Protein AF-A0A369XNQ2-F1 (afdb_monomer)

Sequence (193 aa):
MIDVHHGQLLERVFEAYRSATSETGTNVWNTALLIGWDEPGGTYDHVPPGRVSPPDPAAPAGEFGFTFDRSGYRVPAIIVSPWVEPGSVFNEEYRHTSLIATLRKMWDLGEPLTGRDATARSFAGVFTRDEPRDPHTWPEFPAQPVPEWTVDPDVIGRCISSLGTGVIPGLVAHAREMGMQLPPEFDTPAQAR

Foldseek 3Di:
DDDQVVLVVVLVVLVCQLPADDPPDDHQAVDKDKDWDPDAVPDDDPDDWDFADAQAQPDAQDPPRNRNRTADDDTDMDMDGQQADPPDDDPDDAHPLLDVLQVCVVVVVDDDNGRHNNPGHHCPVRSHHPDGHNSVPDDRRPRDRDPDPPDPVVVVVVVDDPVRVVVVVVVVVVCVVVVHDDDPVVVDPDPDD

Mean predicted aligned error: 11.44 Å

Organism: NCBI:txid2211374

pLDDT: mean 85.18, std 15.44, range [34.41, 98.06]

Solvent-accessible surface area (backbone atoms only — not comparable to full-atom values): 12177 Å² total; per-residue (Å²): 127,89,57,70,67,52,44,52,48,49,31,54,52,50,52,55,43,57,67,28,73,47,91,90,60,80,18,33,87,84,43,72,50,75,50,74,49,99,64,60,76,88,62,93,69,92,65,77,56,48,79,44,60,20,55,54,86,83,58,74,60,44,77,96,65,45,58,58,43,54,51,66,74,74,51,69,70,48,79,49,42,36,32,36,64,85,94,68,82,83,85,70,81,72,55,81,36,11,54,56,30,29,52,30,65,75,67,67,67,64,77,65,92,32,42,41,30,61,71,33,45,49,59,70,80,57,55,71,44,96,64,68,51,66,58,87,75,54,84,84,62,79,52,68,79,63,75,72,90,76,74,53,68,74,57,49,71,73,68,50,51,77,64,51,65,55,47,53,59,51,53,53,53,50,39,52,75,70,68,52,88,72,67,75,83,74,75,57,77,81,76,88,125

Structure (mmCIF, N/CA/C/O backbone):
data_AF-A0A369XNQ2-F1
#
_entry.id   AF-A0A369XNQ2-F1
#
loop_
_atom_site.group_PDB
_atom_site.id
_atom_site.type_symbol
_atom_site.label_atom_id
_atom_site.label_alt_id
_atom_site.label_comp_id
_atom_site.label_asym_id
_atom_site.label_entity_id
_atom_site.label_seq_id
_atom_site.pdbx_PDB_ins_code
_atom_site.Cartn_x
_atom_site.Cartn_y
_atom_site.Cartn_z
_atom_site.occupancy
_atom_site.B_iso_or_equiv
_atom_site.auth_seq_id
_atom_site.auth_comp_id
_atom_site.auth_asym_id
_atom_site.auth_atom_id
_atom_site.pdbx_PDB_model_num
ATOM 1 N N . MET A 1 1 ? -17.152 4.325 10.007 1.00 36.50 1 MET A N 1
ATOM 2 C CA . MET A 1 1 ? -17.852 5.561 9.591 1.00 36.50 1 MET A CA 1
ATOM 3 C C . MET A 1 1 ? -17.216 6.000 8.283 1.00 36.50 1 MET A C 1
ATOM 5 O O . MET A 1 1 ? -16.107 6.506 8.310 1.00 36.50 1 MET A O 1
ATOM 9 N N . ILE A 1 2 ? -17.829 5.669 7.145 1.00 42.94 2 ILE A N 1
ATOM 10 C CA . ILE A 1 2 ? -17.342 6.095 5.826 1.00 42.94 2 I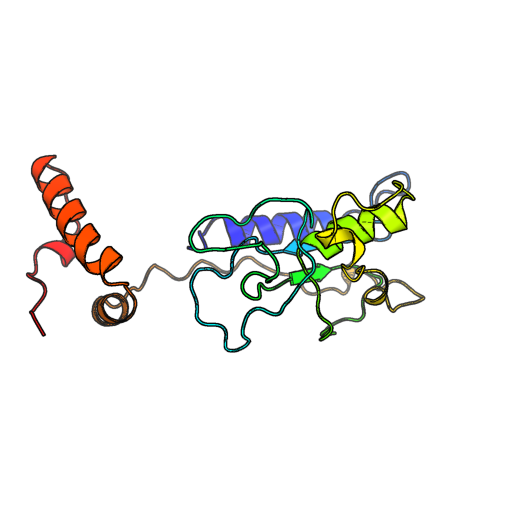LE A CA 1
ATOM 11 C C . ILE A 1 2 ? -18.114 7.372 5.502 1.00 42.94 2 ILE A C 1
ATOM 13 O O . ILE A 1 2 ? -19.297 7.316 5.186 1.00 42.94 2 ILE A O 1
ATOM 17 N N . ASP A 1 3 ? -17.467 8.512 5.714 1.00 47.34 3 ASP A N 1
ATOM 18 C CA . ASP A 1 3 ? -18.034 9.841 5.495 1.00 47.34 3 ASP A CA 1
ATOM 19 C C . ASP A 1 3 ? -18.125 10.187 3.991 1.00 47.34 3 ASP A C 1
ATOM 21 O O . ASP A 1 3 ? -17.315 9.739 3.173 1.00 47.34 3 ASP A O 1
ATOM 25 N N . VAL A 1 4 ? -19.103 11.027 3.642 1.00 43.78 4 VAL A N 1
ATOM 26 C CA . VAL A 1 4 ? -19.469 11.534 2.306 1.00 43.78 4 VAL A CA 1
ATOM 27 C C . VAL A 1 4 ? -18.307 12.177 1.562 1.00 43.78 4 VAL A C 1
ATOM 29 O O . VAL A 1 4 ? -18.241 12.144 0.333 1.00 43.78 4 VAL A O 1
ATOM 32 N N . HIS A 1 5 ? -17.334 12.691 2.303 1.00 54.50 5 HIS A N 1
ATOM 33 C CA . HIS A 1 5 ? -16.146 13.318 1.745 1.00 54.50 5 HIS A CA 1
ATOM 34 C C . HIS A 1 5 ? -15.125 12.323 1.162 1.00 54.50 5 HIS A C 1
ATOM 36 O O . HIS A 1 5 ? -14.315 12.714 0.319 1.00 54.50 5 HIS A O 1
ATOM 42 N N . HIS A 1 6 ? -15.163 11.038 1.536 1.00 63.22 6 HIS A N 1
ATOM 43 C CA . HIS A 1 6 ? -14.147 10.073 1.099 1.00 63.22 6 HIS A CA 1
ATOM 44 C C . HIS A 1 6 ? -14.339 9.563 -0.334 1.00 63.22 6 HIS A C 1
ATOM 46 O O . HIS A 1 6 ? -13.348 9.389 -1.042 1.00 63.22 6 HIS A O 1
ATOM 52 N N . GLY A 1 7 ? -15.580 9.366 -0.794 1.00 70.44 7 GLY A N 1
ATOM 53 C CA . GLY A 1 7 ? -15.847 8.896 -2.162 1.00 70.44 7 GLY A CA 1
ATOM 54 C C . GLY A 1 7 ? -15.392 9.903 -3.221 1.00 70.44 7 GLY A C 1
ATOM 55 O O . GLY A 1 7 ? -14.672 9.552 -4.152 1.00 70.44 7 GLY A O 1
ATOM 56 N N . GLN A 1 8 ? -15.731 11.179 -3.013 1.00 81.19 8 GLN A N 1
ATOM 57 C CA . GLN A 1 8 ? -15.312 12.284 -3.883 1.00 81.19 8 GLN A CA 1
ATOM 58 C C . GLN A 1 8 ? -13.796 12.499 -3.857 1.00 81.19 8 GLN A C 1
ATOM 60 O O . GLN A 1 8 ? -13.197 12.838 -4.876 1.00 81.19 8 GLN A O 1
ATOM 65 N N . LEU A 1 9 ? -13.151 12.310 -2.701 1.00 87.56 9 LEU A N 1
ATOM 66 C CA . LEU A 1 9 ? -11.695 12.379 -2.611 1.00 87.56 9 LEU A CA 1
ATOM 67 C C . LEU A 1 9 ? -11.038 11.264 -3.428 1.00 87.56 9 LEU A C 1
ATOM 69 O O . LEU A 1 9 ? -10.101 11.540 -4.175 1.00 87.56 9 LEU A O 1
ATOM 73 N N . LEU A 1 10 ? -11.524 10.028 -3.299 1.00 89.38 10 LEU A N 1
ATOM 74 C CA . LEU A 1 10 ? -10.948 8.889 -4.003 1.00 89.38 10 LEU A CA 1
ATOM 75 C C . LEU A 1 10 ? -11.108 9.020 -5.519 1.00 89.38 10 LEU A C 1
ATOM 77 O O . LEU A 1 10 ? -10.133 8.806 -6.234 1.00 89.38 10 LEU A O 1
ATOM 81 N N . GLU A 1 11 ? -12.288 9.434 -5.990 1.00 91.31 11 GLU A N 1
ATOM 82 C CA . GLU A 1 11 ? -12.514 9.776 -7.399 1.00 91.31 11 GLU A CA 1
ATOM 83 C C . GLU A 1 11 ? -11.491 10.816 -7.864 1.00 91.31 11 GLU A C 1
ATOM 85 O O . GLU A 1 11 ? -10.744 10.570 -8.804 1.00 91.31 11 GLU A O 1
ATOM 90 N N . ARG A 1 12 ? -11.370 11.949 -7.161 1.00 92.19 12 ARG A N 1
ATOM 91 C CA . ARG A 1 12 ? -10.437 13.021 -7.544 1.00 92.19 12 ARG A CA 1
ATOM 92 C C . ARG A 1 12 ? -8.979 12.564 -7.586 1.00 92.19 12 ARG A C 1
ATOM 94 O O . ARG A 1 12 ? -8.243 12.978 -8.478 1.00 92.19 12 ARG A O 1
ATOM 101 N N . VAL A 1 13 ? -8.548 11.747 -6.624 1.00 93.94 13 VAL A N 1
ATOM 102 C CA . VAL A 1 13 ? -7.182 11.202 -6.584 1.00 93.94 13 VAL A CA 1
ATOM 103 C C . VAL A 1 13 ? -6.962 10.213 -7.725 1.00 93.94 13 VAL A C 1
ATOM 105 O O . VAL A 1 13 ? -5.928 10.279 -8.386 1.00 93.94 13 VAL A O 1
ATOM 108 N N . PHE A 1 14 ? -7.925 9.326 -7.983 1.00 94.38 14 PHE A N 1
ATOM 109 C CA . PHE A 1 14 ? -7.861 8.371 -9.086 1.00 94.38 14 PHE A CA 1
ATOM 110 C C . PHE A 1 14 ? -7.824 9.078 -10.445 1.00 94.38 14 PHE A C 1
ATOM 112 O O . PHE A 1 14 ? -6.987 8.743 -11.280 1.00 94.38 14 PHE A O 1
ATOM 119 N N . GLU A 1 15 ? -8.665 10.094 -10.638 1.00 94.12 15 GLU A N 1
ATOM 120 C CA . GLU A 1 15 ? -8.701 10.931 -11.837 1.00 94.12 15 GLU A CA 1
ATOM 121 C C . GLU A 1 15 ? -7.365 11.650 -12.061 1.00 94.12 15 GLU A C 1
ATOM 123 O O . GLU A 1 15 ? -6.777 11.549 -13.136 1.00 94.12 15 GLU A O 1
ATOM 128 N N . ALA A 1 16 ? -6.824 12.296 -11.023 1.00 94.44 16 ALA A N 1
ATOM 129 C CA . ALA A 1 16 ? -5.521 12.953 -11.104 1.00 94.44 16 ALA A CA 1
ATOM 130 C C . ALA A 1 16 ? -4.383 11.964 -11.403 1.00 94.44 16 ALA A C 1
ATOM 132 O O . ALA A 1 16 ? -3.479 12.274 -12.179 1.00 94.44 16 ALA A O 1
ATOM 133 N N . TYR A 1 17 ? -4.427 10.772 -10.800 1.00 95.81 17 TYR A N 1
ATOM 134 C CA . TYR A 1 17 ? -3.459 9.708 -11.044 1.00 95.81 17 TYR A CA 1
ATOM 135 C C . TYR A 1 17 ? -3.533 9.195 -12.486 1.00 95.81 17 TYR A C 1
ATOM 137 O O . TYR A 1 17 ? -2.507 9.161 -13.166 1.00 95.81 17 TYR A O 1
ATOM 145 N N . ARG A 1 18 ? -4.726 8.828 -12.979 1.00 94.69 18 ARG A N 1
ATOM 146 C CA . ARG A 1 18 ? -4.889 8.247 -14.322 1.00 94.69 18 ARG A CA 1
ATOM 147 C C . ARG A 1 18 ? -4.535 9.237 -15.430 1.00 94.69 18 ARG A C 1
ATOM 149 O O . ARG A 1 18 ? -4.061 8.816 -16.480 1.00 94.69 18 ARG A O 1
ATOM 156 N N . SER A 1 19 ? -4.757 10.536 -15.206 1.00 94.69 19 SER A N 1
ATOM 157 C CA . SER A 1 19 ? -4.478 11.589 -16.187 1.00 94.69 19 SER A CA 1
ATOM 158 C C . SER A 1 19 ? -3.049 12.133 -16.114 1.00 94.69 19 SER A C 1
ATOM 160 O O . SER A 1 19 ? -2.706 13.042 -16.868 1.00 94.69 19 SER A O 1
ATOM 162 N N . ALA A 1 20 ? -2.213 11.652 -15.189 1.00 96.00 20 ALA A N 1
ATOM 163 C CA . ALA A 1 20 ? -0.844 12.131 -15.051 1.00 96.00 20 ALA A CA 1
ATOM 164 C C . ALA A 1 20 ? 0.032 11.585 -16.192 1.00 96.00 20 ALA A C 1
ATOM 166 O O . ALA A 1 20 ? 0.456 10.433 -16.157 1.00 96.00 20 ALA A O 1
ATOM 167 N N . THR A 1 21 ? 0.341 12.420 -17.187 1.00 95.81 21 THR A N 1
ATOM 168 C CA . THR A 1 21 ? 1.095 12.029 -18.397 1.00 95.81 21 THR A CA 1
ATOM 169 C C . THR A 1 21 ? 2.384 12.833 -18.603 1.00 95.81 21 THR A C 1
ATOM 171 O O . THR A 1 21 ? 2.826 13.018 -19.733 1.00 95.81 21 THR A O 1
ATOM 174 N N . SER A 1 22 ? 2.986 13.355 -17.529 1.00 95.69 22 SER A N 1
ATOM 175 C CA . SER A 1 22 ? 4.229 14.136 -17.623 1.00 95.69 22 SER A CA 1
ATOM 176 C C . SER A 1 22 ? 5.366 13.328 -18.263 1.00 95.69 22 SER A C 1
ATOM 178 O O . SER A 1 22 ? 5.649 12.212 -17.828 1.00 95.69 22 SER A O 1
ATOM 180 N N . GLU A 1 23 ? 6.052 13.902 -19.256 1.00 93.50 23 GLU A N 1
ATOM 181 C CA . GLU A 1 23 ? 7.194 13.261 -19.931 1.00 93.50 23 GLU A CA 1
ATOM 182 C C . GLU A 1 23 ? 8.457 13.227 -19.059 1.00 93.50 23 GLU A C 1
ATOM 184 O O . GLU A 1 23 ? 9.254 12.297 -19.145 1.00 93.50 23 GLU A O 1
ATOM 189 N N . THR A 1 24 ? 8.653 14.243 -18.215 1.00 93.44 24 THR A N 1
ATOM 190 C CA . THR A 1 24 ? 9.907 14.464 -17.472 1.00 93.44 24 THR A CA 1
ATOM 191 C C . THR A 1 24 ? 9.780 14.235 -15.967 1.00 93.44 24 THR A C 1
ATOM 193 O O . THR A 1 24 ? 10.767 14.364 -15.244 1.00 93.44 24 THR A O 1
ATOM 196 N N . GLY A 1 25 ? 8.585 13.898 -15.477 1.00 93.69 25 GLY A N 1
ATOM 197 C CA . GLY A 1 25 ? 8.311 13.727 -14.052 1.00 93.69 25 GLY A CA 1
ATOM 198 C C . GLY A 1 25 ? 7.416 1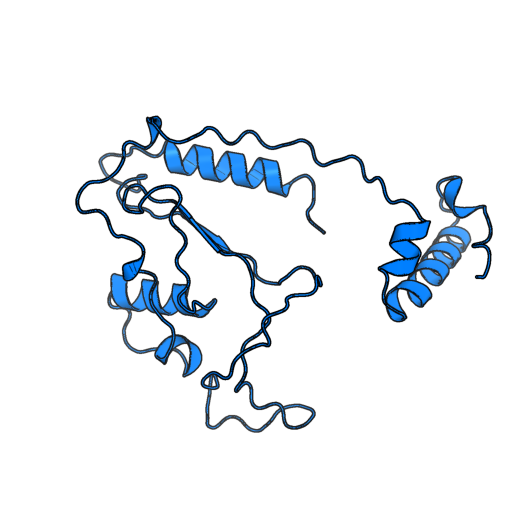2.532 -13.740 1.00 93.69 25 GLY A C 1
ATOM 199 O O . GLY A 1 25 ? 7.372 11.540 -14.466 1.00 93.69 25 GLY A O 1
ATOM 200 N N . THR A 1 26 ? 6.701 12.631 -12.622 1.00 94.00 26 THR A N 1
ATOM 201 C CA . THR A 1 26 ? 5.720 11.632 -12.189 1.00 94.00 26 THR A CA 1
ATOM 202 C C . THR A 1 26 ? 4.585 11.522 -13.203 1.00 94.00 26 THR A C 1
ATOM 204 O O . THR A 1 26 ? 3.969 12.519 -13.583 1.00 94.00 26 THR A O 1
ATOM 207 N N . ASN A 1 27 ? 4.300 10.296 -13.621 1.00 97.25 27 ASN A N 1
ATOM 208 C CA . ASN A 1 27 ? 3.199 9.950 -14.502 1.00 97.25 27 ASN A CA 1
ATOM 209 C C . ASN A 1 27 ? 2.620 8.582 -14.114 1.00 97.25 27 ASN A C 1
ATOM 211 O O . ASN A 1 27 ? 3.169 7.848 -13.292 1.00 97.25 27 ASN A O 1
ATOM 215 N N . VAL A 1 28 ? 1.491 8.231 -14.711 1.00 97.38 28 VAL A N 1
ATOM 216 C CA . VAL A 1 28 ? 0.759 6.991 -14.437 1.00 97.38 28 VAL A CA 1
ATOM 217 C C . VAL A 1 28 ? 1.572 5.722 -14.736 1.00 97.38 28 VAL A C 1
ATOM 219 O O . VAL A 1 28 ? 1.368 4.697 -14.089 1.00 97.38 28 VAL A O 1
ATOM 222 N N . TRP A 1 29 ? 2.539 5.776 -15.659 1.00 96.75 29 TRP A N 1
ATOM 223 C CA . TRP A 1 29 ? 3.388 4.634 -16.018 1.00 96.75 29 TRP A CA 1
ATOM 224 C C . TRP A 1 29 ? 4.565 4.418 -15.066 1.00 96.75 29 TRP A C 1
ATOM 226 O O . TRP A 1 29 ? 5.025 3.290 -14.938 1.00 96.75 29 TRP A O 1
ATOM 236 N N . ASN A 1 30 ? 5.049 5.446 -14.371 1.00 95.75 30 ASN A N 1
ATOM 237 C CA . ASN A 1 30 ? 6.130 5.307 -13.384 1.00 95.75 30 ASN A CA 1
ATOM 238 C C . ASN A 1 30 ? 5.643 5.351 -11.927 1.00 95.75 30 ASN A C 1
ATOM 240 O O . ASN A 1 30 ? 6.454 5.334 -11.003 1.00 95.75 30 ASN A O 1
ATOM 244 N N . THR A 1 31 ? 4.326 5.387 -11.720 1.00 96.25 31 THR A N 1
ATOM 245 C CA . THR A 1 31 ? 3.697 5.513 -10.403 1.00 96.25 31 THR A CA 1
ATOM 246 C C . THR A 1 31 ? 2.625 4.447 -10.223 1.00 96.25 31 THR A C 1
ATOM 2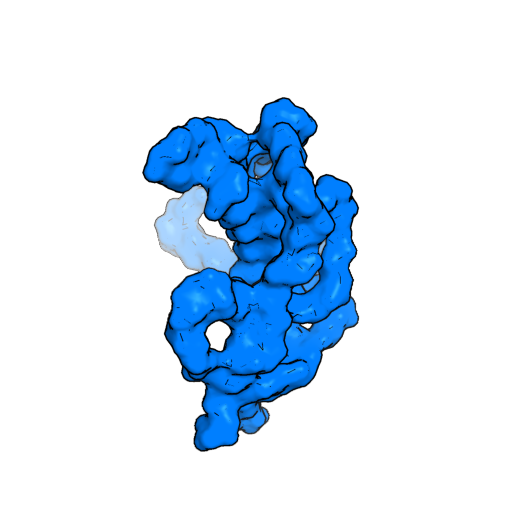48 O O . THR A 1 31 ? 1.844 4.175 -11.133 1.00 96.25 31 THR A O 1
ATOM 251 N N . ALA A 1 32 ? 2.549 3.859 -9.032 1.00 96.75 32 ALA A N 1
ATOM 252 C CA . ALA A 1 32 ? 1.447 2.993 -8.627 1.00 96.75 32 ALA A CA 1
ATOM 253 C C . ALA A 1 32 ? 0.629 3.681 -7.531 1.00 96.75 32 ALA A C 1
ATOM 255 O O . ALA A 1 32 ? 1.195 4.289 -6.621 1.00 96.75 32 ALA A O 1
ATOM 256 N N . LEU A 1 33 ? -0.694 3.555 -7.601 1.00 96.94 33 LEU A N 1
ATOM 257 C CA . LEU A 1 33 ? -1.599 4.023 -6.558 1.00 96.94 33 LEU A CA 1
ATOM 258 C C . LEU A 1 33 ? -1.972 2.842 -5.655 1.00 96.94 33 LEU A C 1
ATOM 260 O O . LEU A 1 33 ? -2.603 1.887 -6.105 1.00 96.94 33 LEU A O 1
ATOM 264 N N . LEU A 1 34 ? -1.586 2.914 -4.381 1.00 97.00 34 LEU A N 1
ATOM 265 C CA . LEU A 1 34 ? -2.024 1.988 -3.337 1.00 97.00 34 LEU A CA 1
ATOM 266 C C . LEU A 1 34 ? -3.117 2.658 -2.502 1.00 97.00 34 LEU A C 1
ATOM 268 O O . LEU A 1 34 ? -2.891 3.709 -1.907 1.00 97.00 34 LEU A O 1
ATOM 272 N N . ILE A 1 35 ? -4.274 2.014 -2.420 1.00 95.75 35 ILE A N 1
ATOM 273 C CA . ILE A 1 35 ? -5.386 2.404 -1.555 1.00 95.75 35 ILE A CA 1
ATOM 274 C C . ILE A 1 35 ? -5.459 1.358 -0.444 1.00 95.75 35 ILE A C 1
ATOM 276 O O . ILE A 1 35 ? -5.703 0.181 -0.710 1.00 95.75 35 ILE A O 1
ATOM 280 N N . GLY A 1 36 ? -5.203 1.776 0.791 1.00 94.19 36 GLY A N 1
ATOM 281 C CA . GLY A 1 36 ? -5.212 0.910 1.968 1.00 94.19 36 GLY A CA 1
ATOM 282 C C . GLY A 1 36 ? -6.090 1.481 3.074 1.00 94.19 36 GLY A C 1
ATOM 283 O O . GLY A 1 36 ? -6.316 2.688 3.130 1.00 94.19 36 GLY A O 1
ATOM 284 N N . TRP A 1 37 ? -6.554 0.602 3.956 1.00 92.69 37 TRP A N 1
ATOM 285 C CA . TRP A 1 37 ? -7.352 0.938 5.134 1.00 92.69 37 TRP A CA 1
ATOM 286 C C . TRP A 1 37 ? -6.536 0.652 6.377 1.00 92.69 37 TRP A C 1
ATOM 288 O O . TRP A 1 37 ? -6.000 -0.441 6.481 1.00 92.69 37 TRP A O 1
ATOM 298 N N . ASP A 1 38 ? -6.438 1.597 7.302 1.00 91.06 38 ASP A N 1
ATOM 299 C CA . ASP A 1 38 ? -5.698 1.430 8.555 1.00 91.06 38 ASP A CA 1
ATOM 300 C C . ASP A 1 38 ? -6.388 0.468 9.539 1.00 91.06 38 ASP A C 1
ATOM 302 O O . ASP A 1 38 ? -5.707 -0.194 10.324 1.00 91.06 38 ASP A O 1
ATOM 306 N N . GLU A 1 39 ? -7.719 0.354 9.474 1.00 86.19 39 GLU A N 1
ATOM 307 C CA . GLU A 1 39 ? -8.531 -0.498 10.349 1.00 86.19 39 GLU A CA 1
ATOM 308 C C . GLU A 1 39 ? -9.772 -1.099 9.633 1.00 86.19 39 GLU A C 1
ATOM 310 O O . GLU A 1 39 ? -10.217 -0.573 8.609 1.00 86.19 39 GLU A O 1
ATOM 315 N N . PRO A 1 40 ? -10.332 -2.235 10.109 1.00 82.81 40 PRO A N 1
ATOM 316 C CA . PRO A 1 40 ? -11.419 -2.966 9.431 1.00 82.81 40 PRO A CA 1
ATOM 317 C C . PRO A 1 40 ? -12.826 -2.350 9.602 1.00 82.81 40 PRO A C 1
ATOM 319 O O . PRO A 1 40 ? -13.816 -2.906 9.118 1.00 82.81 40 PRO A O 1
ATOM 322 N N . GLY A 1 41 ? -12.964 -1.247 10.336 1.00 81.56 41 GLY A N 1
ATOM 323 C CA . GLY A 1 41 ? -14.233 -0.563 10.590 1.00 81.56 41 GLY A CA 1
ATOM 324 C C . GLY A 1 41 ? -15.115 -1.237 11.643 1.00 81.56 41 GLY A C 1
ATOM 325 O O . GLY A 1 41 ? -16.310 -0.949 11.703 1.00 81.56 41 GLY A O 1
ATOM 326 N N . GLY A 1 42 ? -14.569 -2.170 12.434 1.00 77.75 42 GLY A N 1
ATOM 327 C CA . GLY A 1 42 ? -15.299 -2.917 13.470 1.00 77.75 42 GLY A CA 1
ATOM 328 C C . GLY A 1 42 ? -16.261 -3.999 12.957 1.00 77.75 42 GLY A C 1
ATOM 329 O O . GLY A 1 42 ? -17.027 -4.558 13.742 1.00 77.75 42 GLY A O 1
ATOM 330 N N . THR A 1 43 ? -16.237 -4.309 11.660 1.00 78.81 43 THR A N 1
ATOM 331 C CA . THR A 1 43 ? -17.043 -5.392 11.078 1.00 78.81 43 THR A CA 1
ATOM 332 C C . THR A 1 43 ? -16.394 -6.761 11.305 1.00 78.81 43 THR A C 1
ATOM 334 O O . THR A 1 43 ? -15.177 -6.873 11.449 1.00 78.81 43 THR A O 1
ATOM 337 N N . TYR A 1 44 ? -17.210 -7.817 11.385 1.00 85.81 44 TYR A N 1
ATOM 338 C CA . TYR A 1 44 ? -16.704 -9.177 11.574 1.00 85.81 44 TYR A CA 1
ATOM 339 C C . TYR A 1 44 ? -15.968 -9.672 10.323 1.00 85.81 44 TYR A C 1
ATOM 341 O O . TYR A 1 44 ? -16.529 -9.672 9.228 1.00 85.81 44 TYR A O 1
ATOM 349 N N . ASP A 1 45 ? -14.751 -10.180 10.518 1.00 88.88 45 ASP A N 1
ATOM 350 C CA . ASP A 1 45 ? -14.006 -10.941 9.519 1.00 88.88 45 ASP A CA 1
ATOM 351 C C . ASP A 1 45 ? -13.849 -12.393 9.991 1.00 88.88 45 ASP A C 1
ATOM 353 O O . ASP A 1 45 ? -13.532 -12.659 11.152 1.00 88.88 45 ASP A O 1
ATOM 357 N N . HIS A 1 46 ? -14.085 -13.346 9.088 1.00 93.50 46 HIS A N 1
ATOM 358 C CA . HIS A 1 46 ? -14.049 -14.772 9.420 1.00 93.50 46 HIS A CA 1
ATOM 359 C C . HIS A 1 46 ? -12.630 -15.344 9.533 1.00 93.50 46 HIS A C 1
ATOM 361 O O . HIS A 1 46 ? -12.469 -16.458 10.035 1.00 93.50 46 HIS A O 1
ATOM 367 N N . VAL A 1 47 ? -11.604 -14.635 9.051 1.00 92.69 47 VAL A N 1
ATOM 368 C CA . VAL A 1 47 ? -10.222 -15.110 9.112 1.00 92.69 47 VAL A CA 1
ATOM 369 C C . VAL A 1 47 ? -9.581 -14.609 10.404 1.00 92.69 47 VAL A C 1
ATOM 371 O O . VAL A 1 47 ? -9.432 -13.401 10.603 1.00 92.69 47 VAL A O 1
ATOM 374 N N . PRO A 1 48 ? -9.160 -15.518 11.298 1.00 92.12 48 PRO A N 1
ATOM 375 C CA . PRO A 1 48 ? -8.512 -15.118 12.535 1.00 92.12 48 PRO A CA 1
ATOM 376 C C . PRO A 1 48 ? -7.152 -14.454 12.249 1.00 92.12 48 PRO A C 1
ATOM 378 O O . PRO A 1 48 ? -6.415 -14.926 11.378 1.00 92.12 48 PRO A O 1
ATOM 381 N N . PRO A 1 49 ? -6.761 -13.408 13.004 1.00 91.44 49 PRO A N 1
ATOM 382 C CA . PRO A 1 49 ? -5.451 -12.785 12.850 1.00 91.44 49 PRO A CA 1
ATOM 383 C C . PRO A 1 49 ? -4.296 -13.776 13.060 1.00 91.44 49 PRO A C 1
ATOM 385 O O . PRO A 1 49 ? -4.160 -14.385 14.125 1.00 91.44 49 PRO A O 1
ATOM 388 N N . GLY A 1 50 ? -3.451 -13.923 12.037 1.00 91.19 50 GLY A N 1
ATOM 389 C CA . GLY A 1 50 ? -2.334 -14.869 12.023 1.00 91.19 50 GLY A CA 1
ATOM 390 C C . GLY A 1 50 ? -1.149 -14.465 12.907 1.00 91.19 50 GLY A C 1
ATOM 391 O O . GLY A 1 50 ? -1.005 -13.306 13.307 1.00 91.19 50 GLY A O 1
ATOM 392 N N . ARG A 1 51 ? -0.270 -15.432 13.198 1.00 93.94 51 ARG A N 1
ATOM 393 C CA . ARG A 1 51 ? 1.013 -15.197 13.883 1.00 93.94 51 ARG A CA 1
ATOM 394 C C . ARG A 1 51 ? 2.013 -14.512 12.960 1.00 93.94 51 ARG A C 1
ATOM 396 O O . ARG A 1 51 ? 2.059 -14.802 11.769 1.00 93.94 51 ARG A O 1
ATOM 403 N N . VAL A 1 52 ? 2.841 -13.647 13.527 1.00 94.38 52 VAL A N 1
ATOM 404 C CA . VAL A 1 52 ? 3.823 -12.821 12.814 1.00 94.38 52 VAL A CA 1
ATOM 405 C C . VAL A 1 52 ? 4.992 -12.496 13.731 1.00 94.38 52 VAL A C 1
ATOM 407 O O . VAL A 1 52 ? 4.841 -12.484 14.949 1.00 94.38 52 VAL A O 1
ATOM 410 N N . SER A 1 53 ? 6.155 -12.188 13.161 1.00 94.19 53 SER A N 1
ATOM 411 C CA . SER A 1 53 ? 7.301 -11.757 13.962 1.00 94.19 53 SER A CA 1
ATOM 412 C C . SER A 1 53 ? 6.984 -10.472 14.734 1.00 94.19 53 SER A C 1
ATOM 414 O O . SER A 1 53 ? 6.408 -9.549 14.149 1.00 94.19 53 SER A O 1
ATOM 416 N N . PRO A 1 54 ? 7.364 -10.361 16.016 1.00 94.69 54 PRO A N 1
ATOM 417 C CA . PRO A 1 54 ? 7.254 -9.100 16.734 1.00 94.69 54 PRO A CA 1
ATOM 418 C C . PRO A 1 54 ? 8.149 -8.017 16.109 1.00 94.69 54 PRO A C 1
ATOM 420 O O . PRO A 1 54 ? 9.149 -8.351 15.465 1.00 94.69 54 PRO A O 1
ATOM 423 N N . PRO A 1 55 ? 7.801 -6.722 16.257 1.00 94.25 55 PRO A N 1
ATOM 424 C CA . PRO A 1 55 ? 8.641 -5.628 15.767 1.00 94.25 55 PRO A CA 1
ATOM 425 C C . PRO A 1 55 ? 10.046 -5.672 16.378 1.00 94.25 55 PRO A C 1
ATOM 427 O O . PRO A 1 55 ? 11.034 -5.580 15.654 1.00 94.25 55 PRO A O 1
ATOM 430 N N . ASP A 1 56 ? 10.111 -5.886 17.691 1.00 94.62 56 ASP A N 1
ATOM 431 C CA . ASP A 1 56 ? 11.334 -6.093 18.456 1.00 94.62 56 ASP A CA 1
ATOM 432 C C . ASP A 1 56 ? 11.179 -7.374 19.298 1.00 94.62 56 ASP A C 1
ATOM 434 O O . ASP A 1 56 ? 10.393 -7.388 20.247 1.00 94.62 56 ASP A O 1
ATOM 438 N N . PRO A 1 57 ? 11.886 -8.469 18.959 1.00 88.75 57 PRO A N 1
ATOM 439 C CA . PRO A 1 57 ? 11.851 -9.712 19.729 1.00 88.75 57 PRO A CA 1
ATOM 440 C C . PRO A 1 57 ? 12.399 -9.593 21.156 1.00 88.75 57 PRO A C 1
ATOM 442 O O . PRO A 1 57 ? 12.123 -10.467 21.975 1.00 88.75 57 PRO A O 1
ATOM 445 N N . ALA A 1 58 ? 13.197 -8.561 21.447 1.00 93.94 58 ALA A N 1
ATOM 446 C CA . ALA A 1 58 ? 13.754 -8.316 22.773 1.00 93.94 58 ALA A CA 1
ATOM 447 C C . ALA A 1 58 ? 12.831 -7.462 23.658 1.00 93.94 58 ALA A C 1
ATOM 449 O O . ALA A 1 58 ? 13.101 -7.316 24.853 1.00 93.94 58 ALA A O 1
ATOM 450 N N . ALA A 1 59 ? 11.746 -6.910 23.102 1.00 94.00 59 ALA A N 1
ATOM 451 C CA . ALA A 1 59 ? 10.799 -6.114 23.867 1.00 94.00 59 ALA A CA 1
ATOM 452 C C . ALA A 1 59 ? 10.109 -6.968 24.951 1.00 94.00 59 ALA A C 1
ATOM 454 O O . ALA A 1 59 ? 9.711 -8.109 24.689 1.00 94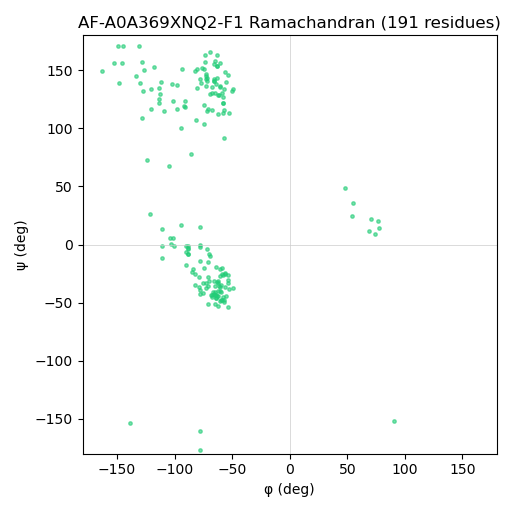.00 59 ALA A O 1
ATOM 455 N N . PRO A 1 60 ? 9.933 -6.435 26.175 1.00 94.31 60 PRO A N 1
ATOM 456 C CA . PRO A 1 60 ? 9.181 -7.127 27.211 1.00 94.31 60 PRO A CA 1
ATOM 457 C C . PRO A 1 60 ? 7.718 -7.299 26.788 1.00 94.31 60 PRO A C 1
ATOM 459 O O . PRO A 1 60 ? 7.174 -6.500 26.023 1.00 94.31 60 PRO A O 1
ATOM 462 N N . ALA A 1 61 ? 7.061 -8.330 27.321 1.00 94.69 61 ALA A N 1
ATOM 463 C CA . ALA A 1 61 ? 5.634 -8.517 27.100 1.00 94.69 61 ALA A CA 1
ATOM 464 C C . ALA A 1 61 ? 4.843 -7.312 27.640 1.00 94.69 61 ALA A C 1
ATOM 466 O O . ALA A 1 61 ? 5.103 -6.828 28.744 1.00 94.69 61 ALA A O 1
ATOM 467 N N . GLY A 1 62 ? 3.881 -6.842 26.850 1.00 91.31 62 GLY A N 1
ATOM 468 C CA . GLY A 1 62 ? 2.953 -5.787 27.228 1.00 91.31 62 GLY A CA 1
ATOM 469 C C . GLY A 1 62 ? 1.841 -6.284 28.150 1.00 91.31 62 GLY A C 1
ATOM 470 O O . GLY A 1 62 ? 1.924 -7.344 28.779 1.00 91.31 62 GLY A O 1
ATOM 471 N N . GLU A 1 63 ? 0.762 -5.508 28.214 1.00 92.75 63 GLU A N 1
ATOM 472 C CA . GLU A 1 63 ? -0.403 -5.825 29.038 1.00 92.75 63 GLU A CA 1
ATOM 473 C C . GLU A 1 63 ? -0.970 -7.215 28.705 1.00 92.75 63 GLU A C 1
ATOM 475 O O . GLU A 1 63 ? -0.990 -7.637 27.547 1.00 92.75 63 GLU A O 1
ATOM 480 N N . PHE A 1 64 ? -1.385 -7.955 29.736 1.00 92.50 64 PHE A N 1
ATOM 481 C CA . PHE A 1 64 ? -1.877 -9.335 29.617 1.00 92.50 64 PHE A CA 1
ATOM 482 C C . PHE A 1 64 ? -0.922 -10.303 28.893 1.00 92.50 64 PHE A C 1
ATOM 484 O O . PHE A 1 64 ? -1.356 -11.313 28.341 1.00 92.50 64 PHE A O 1
ATOM 491 N N . GLY A 1 65 ? 0.383 -10.016 28.895 1.00 93.44 65 GLY A N 1
ATOM 492 C CA . GLY A 1 65 ? 1.378 -10.846 28.221 1.00 93.44 65 GLY A CA 1
ATOM 493 C C . GLY A 1 65 ? 1.399 -10.668 26.700 1.00 93.44 65 GLY A C 1
ATOM 494 O O . GLY A 1 65 ? 1.878 -11.554 25.997 1.00 93.44 65 GLY A O 1
ATOM 495 N N . PHE A 1 66 ? 0.872 -9.559 26.169 1.00 92.25 66 PHE A N 1
ATOM 496 C CA . PHE A 1 66 ? 0.848 -9.307 24.730 1.00 92.25 66 PHE A CA 1
ATOM 497 C C . PHE A 1 66 ? 2.248 -8.988 24.183 1.00 92.25 66 PHE A C 1
ATOM 499 O O . PHE A 1 66 ? 2.839 -7.962 24.507 1.00 92.25 66 PHE A O 1
ATOM 506 N N . THR A 1 67 ? 2.779 -9.852 23.321 1.00 93.88 67 THR A N 1
ATOM 507 C CA . THR A 1 67 ? 4.157 -9.773 22.796 1.00 93.88 67 THR A CA 1
ATOM 508 C C . THR A 1 67 ? 4.248 -9.195 21.385 1.00 93.88 67 THR A C 1
ATOM 510 O O . THR A 1 67 ? 5.322 -9.187 20.793 1.00 93.88 67 THR A O 1
ATOM 513 N N . PHE A 1 68 ? 3.132 -8.725 20.815 1.00 93.31 68 PHE A N 1
ATOM 514 C CA . PHE A 1 68 ? 3.055 -8.303 19.414 1.00 93.31 68 PHE A CA 1
ATOM 515 C C . PHE A 1 68 ? 3.520 -9.395 18.434 1.00 93.31 68 PHE A C 1
ATOM 517 O O . PHE A 1 68 ? 4.069 -9.083 17.383 1.00 93.31 68 PHE A O 1
ATOM 524 N N . ASP A 1 69 ? 3.261 -10.670 18.709 1.00 94.06 69 ASP A N 1
ATOM 525 C CA . ASP A 1 69 ? 3.561 -11.796 17.809 1.00 94.06 69 ASP A CA 1
ATOM 526 C C . ASP A 1 69 ? 2.361 -12.208 16.924 1.00 94.06 69 ASP A C 1
ATOM 528 O O . ASP A 1 69 ? 2.316 -13.293 16.334 1.00 94.06 69 ASP A O 1
ATOM 532 N N . ARG A 1 70 ? 1.361 -11.325 16.818 1.00 92.94 70 ARG A N 1
ATOM 533 C CA . ARG A 1 70 ? 0.120 -11.531 16.059 1.00 92.94 70 ARG A CA 1
ATOM 534 C C . ARG A 1 70 ? -0.225 -10.322 15.187 1.00 92.94 70 ARG A C 1
ATOM 536 O O . ARG A 1 70 ? 0.067 -9.176 15.538 1.00 92.94 70 ARG A O 1
ATOM 543 N N . SER A 1 71 ? -0.802 -10.576 14.018 1.00 92.00 71 SER A N 1
ATOM 544 C CA . SER A 1 71 ? -1.337 -9.547 13.123 1.00 92.00 71 SER A CA 1
ATOM 545 C C . SER A 1 71 ? -2.594 -8.893 13.711 1.00 92.00 71 SER A C 1
ATOM 547 O O . SER A 1 71 ? -3.189 -9.409 14.657 1.00 92.00 71 SER A O 1
ATOM 549 N N . GLY A 1 72 ? -3.000 -7.761 13.137 1.00 90.00 72 GLY A N 1
ATOM 550 C CA . GLY A 1 72 ? -4.364 -7.249 13.272 1.00 90.00 72 GLY A CA 1
ATOM 551 C C . GLY A 1 72 ? -5.350 -7.993 12.362 1.00 90.00 72 GLY A C 1
ATOM 552 O O . GLY A 1 72 ? -4.973 -8.941 11.664 1.00 90.00 72 GLY A O 1
ATOM 553 N N . TYR A 1 73 ? -6.605 -7.543 12.375 1.00 91.50 73 TYR A N 1
ATOM 554 C CA . TYR A 1 73 ? -7.652 -7.997 11.455 1.00 91.50 73 TYR A CA 1
ATOM 555 C C . TYR A 1 73 ? -7.284 -7.717 9.996 1.00 91.50 73 TYR A C 1
ATOM 557 O O . TYR A 1 73 ? -6.485 -6.823 9.706 1.00 91.50 73 TYR A O 1
ATOM 565 N N . ARG A 1 74 ? -7.880 -8.480 9.074 1.00 93.69 74 ARG A N 1
ATOM 566 C CA . ARG A 1 74 ? -7.741 -8.195 7.647 1.00 93.69 74 ARG A CA 1
ATOM 567 C C . ARG A 1 74 ? -8.411 -6.869 7.318 1.00 93.69 74 ARG A C 1
ATOM 569 O O . ARG A 1 74 ? -9.490 -6.564 7.814 1.00 93.69 74 ARG A O 1
ATOM 576 N N . VAL A 1 75 ? -7.760 -6.128 6.438 1.00 93.88 75 VAL A N 1
ATOM 577 C CA . VAL A 1 75 ? -8.256 -4.890 5.850 1.00 93.88 75 VAL A CA 1
ATOM 578 C C . VAL A 1 75 ? -8.176 -5.025 4.331 1.00 93.88 75 VAL A C 1
ATOM 580 O O . VAL A 1 75 ? -7.308 -5.754 3.834 1.00 93.88 75 VAL A O 1
ATOM 583 N N . PRO A 1 76 ? -9.066 -4.371 3.573 1.00 93.31 76 PRO A N 1
ATOM 584 C CA . PRO A 1 76 ? -8.932 -4.337 2.128 1.00 93.31 76 PRO A CA 1
ATOM 585 C C . PRO A 1 76 ? -7.674 -3.560 1.714 1.00 93.31 76 PRO A C 1
ATOM 587 O O . PRO A 1 76 ? -7.165 -2.704 2.438 1.00 93.31 76 PRO A O 1
ATOM 590 N N . ALA A 1 77 ? -7.170 -3.872 0.526 1.00 95.19 77 ALA A N 1
ATOM 591 C CA . ALA A 1 77 ? -6.121 -3.116 -0.140 1.00 95.19 77 ALA A CA 1
ATOM 592 C C . ALA A 1 77 ? -6.332 -3.217 -1.651 1.00 95.19 77 ALA A C 1
ATOM 594 O O . ALA A 1 77 ? -6.667 -4.285 -2.165 1.00 95.19 77 ALA A O 1
ATOM 595 N N . ILE A 1 78 ? -6.141 -2.108 -2.358 1.00 96.06 78 ILE A N 1
ATOM 596 C CA . ILE A 1 78 ? -6.289 -2.025 -3.811 1.00 96.06 78 ILE A CA 1
ATOM 597 C C . ILE A 1 78 ? -5.016 -1.407 -4.376 1.00 96.06 78 ILE A C 1
ATOM 599 O O . ILE A 1 78 ? -4.557 -0.374 -3.893 1.00 96.06 78 ILE A O 1
ATOM 603 N N . ILE A 1 79 ? -4.459 -2.028 -5.414 1.00 97.12 79 ILE A N 1
ATOM 604 C CA . ILE A 1 79 ? -3.347 -1.471 -6.184 1.00 97.12 79 ILE A CA 1
ATOM 605 C C . ILE A 1 79 ? -3.853 -1.169 -7.586 1.00 97.12 79 ILE A C 1
ATOM 607 O O . ILE A 1 79 ? -4.374 -2.045 -8.273 1.00 97.12 79 ILE A O 1
ATOM 611 N N . VAL A 1 80 ? -3.671 0.076 -8.010 1.00 96.69 80 VAL A N 1
ATOM 612 C CA . VAL A 1 80 ? -4.001 0.548 -9.350 1.00 96.69 80 VAL A CA 1
ATOM 613 C C . VAL A 1 80 ? -2.702 0.905 -10.060 1.00 96.69 80 VAL A C 1
ATOM 615 O O . VAL A 1 80 ? -1.915 1.716 -9.570 1.00 96.69 80 VAL A O 1
ATOM 618 N N . SER A 1 81 ? -2.459 0.265 -11.204 1.00 97.44 81 SER A N 1
ATOM 619 C CA . SER A 1 81 ? -1.291 0.530 -12.044 1.00 97.44 81 SER A CA 1
ATOM 620 C C . SER A 1 81 ? -1.472 -0.026 -13.464 1.00 97.44 81 SER A C 1
ATOM 622 O O . SER A 1 81 ? -2.108 -1.079 -13.617 1.00 97.44 81 SER A O 1
ATOM 624 N N . PRO A 1 82 ? -0.877 0.601 -14.502 1.00 97.62 82 PRO A N 1
ATOM 625 C CA . PRO A 1 82 ? -0.811 0.039 -15.856 1.00 97.62 82 PRO A CA 1
ATOM 626 C C . PRO A 1 82 ? -0.162 -1.343 -15.924 1.00 97.62 82 PRO A C 1
ATOM 628 O O . PRO A 1 82 ? -0.467 -2.113 -16.832 1.00 97.62 82 PRO A O 1
ATOM 631 N N . TRP A 1 83 ? 0.693 -1.663 -14.954 1.00 98.06 83 TRP A N 1
ATOM 632 C CA . TRP A 1 83 ? 1.489 -2.891 -14.903 1.00 98.06 83 TRP A CA 1
ATOM 633 C C . TRP A 1 83 ? 0.799 -4.053 -14.175 1.00 98.06 83 TRP A C 1
ATOM 635 O O . TRP A 1 83 ? 1.356 -5.143 -14.082 1.00 98.06 83 TRP A O 1
ATOM 645 N N . VAL A 1 84 ? -0.408 -3.830 -13.647 1.00 97.31 84 VAL A N 1
ATOM 646 C CA . VAL A 1 84 ? -1.218 -4.852 -12.964 1.00 97.31 84 VAL A CA 1
ATOM 647 C C . VAL A 1 84 ? -2.311 -5.347 -13.907 1.00 97.31 84 VAL A C 1
ATOM 649 O O . VAL A 1 84 ? -2.933 -4.548 -14.615 1.00 97.31 84 VAL A O 1
ATOM 652 N N . GLU A 1 85 ? -2.557 -6.657 -13.917 1.00 95.94 85 GLU A N 1
ATOM 653 C CA . GLU A 1 85 ? -3.623 -7.282 -14.706 1.00 95.94 85 GLU A CA 1
ATOM 654 C C . GLU A 1 85 ? -5.024 -6.879 -14.185 1.00 95.94 85 GLU A C 1
ATOM 656 O O . GLU A 1 85 ? -5.278 -6.955 -12.977 1.00 95.94 85 GLU A O 1
ATOM 661 N N . PRO A 1 86 ? -5.957 -6.425 -15.048 1.00 93.81 86 PRO A N 1
ATOM 662 C CA . PRO A 1 86 ? -7.261 -5.939 -14.619 1.00 93.81 86 PRO A CA 1
ATOM 663 C C . PRO A 1 86 ? -8.093 -7.067 -14.004 1.00 93.81 86 PRO A C 1
ATOM 665 O O . PRO A 1 86 ? -8.084 -8.200 -14.476 1.00 93.81 86 PRO A O 1
ATOM 668 N N . GLY A 1 87 ? -8.829 -6.748 -12.937 1.00 92.38 87 GLY A N 1
ATOM 669 C CA . GLY A 1 87 ? -9.713 -7.705 -12.261 1.00 92.38 87 GLY A CA 1
ATOM 670 C C . GLY A 1 87 ? -8.991 -8.833 -11.516 1.00 92.38 87 GLY A C 1
ATOM 671 O O . GLY A 1 87 ? -9.636 -9.795 -11.105 1.00 92.38 87 GLY A O 1
ATOM 672 N N . SER A 1 88 ? -7.674 -8.730 -11.333 1.00 95.62 88 SER A N 1
ATOM 673 C CA . SER A 1 88 ? -6.899 -9.730 -10.603 1.00 95.62 88 SER A CA 1
ATOM 674 C C . SER A 1 88 ? -7.055 -9.597 -9.090 1.00 95.62 88 SER A C 1
ATOM 676 O O . SER A 1 88 ? -7.097 -8.497 -8.540 1.00 95.62 88 SER A O 1
ATOM 678 N N . VAL A 1 89 ? -7.103 -10.748 -8.417 1.00 96.69 89 VAL A N 1
ATOM 679 C CA . VAL A 1 89 ? -7.146 -10.866 -6.957 1.00 96.69 89 VAL A CA 1
ATOM 680 C C . VAL A 1 89 ? -5.929 -11.664 -6.508 1.00 96.69 89 VAL A C 1
ATOM 682 O O . VAL A 1 89 ? -5.789 -12.841 -6.843 1.00 96.69 89 VAL A O 1
ATOM 685 N N . PHE A 1 90 ? -5.062 -11.023 -5.730 1.00 95.44 90 PHE A N 1
ATOM 686 C CA . PHE A 1 90 ? -3.891 -11.653 -5.124 1.00 95.44 90 PHE A CA 1
ATOM 687 C C . PHE A 1 90 ? -4.279 -12.168 -3.737 1.00 95.44 90 PHE A C 1
ATOM 689 O O . PHE A 1 90 ? -4.725 -11.397 -2.889 1.00 95.44 90 PHE A O 1
ATOM 696 N N . ASN A 1 91 ? -4.170 -13.482 -3.533 1.00 94.94 91 ASN A N 1
ATOM 697 C CA . ASN A 1 91 ? -4.676 -14.168 -2.337 1.00 94.94 91 ASN A CA 1
ATOM 698 C C . ASN A 1 91 ? -3.573 -14.469 -1.311 1.00 94.94 91 ASN A C 1
ATOM 700 O O . ASN A 1 91 ? -3.838 -15.037 -0.251 1.00 94.94 91 ASN A O 1
ATOM 704 N N . GLU A 1 92 ? -2.327 -14.116 -1.620 1.00 94.75 92 GLU A N 1
ATOM 705 C CA . GLU A 1 92 ? -1.220 -14.192 -0.685 1.00 94.75 92 GLU A CA 1
ATOM 706 C C . GLU A 1 92 ? -1.411 -13.228 0.489 1.00 94.75 92 GLU A C 1
ATOM 708 O O . GLU A 1 92 ? -2.101 -12.213 0.414 1.00 94.75 92 GLU A O 1
ATOM 713 N N . GLU A 1 93 ? -0.734 -13.526 1.594 1.00 94.19 93 GLU A N 1
ATOM 714 C CA . GLU A 1 93 ? -0.752 -12.648 2.753 1.00 94.19 93 GLU A CA 1
ATOM 715 C C . GLU A 1 93 ? 0.113 -11.399 2.519 1.00 94.19 93 GLU A C 1
ATOM 717 O O . GLU A 1 93 ? 1.335 -11.483 2.333 1.00 94.19 93 GLU A O 1
ATOM 722 N N . TYR A 1 94 ? -0.538 -10.240 2.598 1.00 96.00 94 TYR A N 1
ATOM 723 C CA . TYR A 1 94 ? 0.074 -8.917 2.655 1.00 96.00 94 TYR A CA 1
ATOM 724 C C . TYR A 1 94 ? -0.297 -8.234 3.972 1.00 96.00 94 TYR A C 1
ATOM 726 O O . TYR A 1 94 ? -1.330 -8.517 4.577 1.00 96.00 94 TYR A O 1
ATOM 734 N N . ARG A 1 95 ? 0.569 -7.336 4.438 1.00 94.44 95 ARG A N 1
ATOM 735 C CA . ARG A 1 95 ? 0.385 -6.569 5.680 1.00 94.44 95 ARG A CA 1
ATOM 736 C C . ARG A 1 95 ? 0.636 -5.092 5.395 1.00 94.44 95 ARG A C 1
ATOM 738 O O . ARG A 1 95 ? 1.215 -4.759 4.369 1.00 94.44 95 ARG A O 1
ATOM 745 N N . HIS A 1 96 ? 0.346 -4.200 6.338 1.00 95.12 96 HIS A N 1
ATOM 746 C CA . HIS A 1 96 ? 0.774 -2.795 6.228 1.00 95.12 96 HIS A CA 1
ATOM 747 C C . HIS A 1 96 ? 2.278 -2.644 5.969 1.00 95.12 96 HIS A C 1
ATOM 749 O O . HIS A 1 96 ? 2.706 -1.837 5.147 1.00 95.12 96 HIS A O 1
ATOM 755 N N . THR A 1 97 ? 3.088 -3.492 6.605 1.00 96.00 97 THR A N 1
ATOM 756 C CA . THR A 1 97 ? 4.539 -3.516 6.405 1.00 96.00 97 THR A CA 1
ATOM 757 C C . THR A 1 97 ? 4.966 -4.020 5.025 1.00 96.00 97 THR A C 1
ATOM 759 O O . THR A 1 97 ? 6.127 -3.848 4.663 1.00 96.00 97 THR A O 1
ATOM 762 N N . SER A 1 98 ? 4.055 -4.566 4.210 1.00 97.12 98 SER A N 1
ATOM 763 C CA . SER A 1 98 ? 4.319 -4.872 2.801 1.00 97.12 98 SER A CA 1
ATOM 764 C C . SER A 1 98 ? 4.630 -3.621 1.991 1.00 97.12 98 SER A C 1
ATOM 766 O O . SER A 1 98 ? 5.474 -3.691 1.100 1.00 97.12 98 SER A O 1
ATOM 768 N N . LEU A 1 99 ? 4.031 -2.468 2.319 1.00 97.19 99 LEU A N 1
ATOM 769 C CA . LEU A 1 99 ? 4.391 -1.200 1.683 1.00 97.19 99 LEU A CA 1
ATOM 770 C C . LEU A 1 99 ? 5.851 -0.860 1.989 1.00 97.19 99 LEU A C 1
ATOM 772 O O . LEU A 1 99 ? 6.642 -0.707 1.066 1.00 97.19 99 LEU A O 1
ATOM 776 N N . ILE A 1 100 ? 6.233 -0.857 3.268 1.00 96.88 100 ILE A N 1
ATOM 777 C CA . ILE A 1 100 ? 7.609 -0.576 3.710 1.00 96.88 100 ILE A CA 1
ATOM 778 C C . ILE 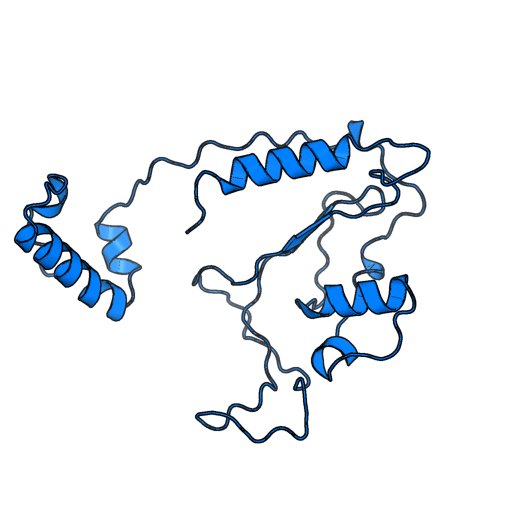A 1 100 ? 8.601 -1.541 3.048 1.00 96.88 100 ILE A C 1
ATOM 780 O O . ILE A 1 100 ? 9.589 -1.104 2.462 1.00 96.88 100 ILE A O 1
ATOM 784 N N . ALA A 1 101 ? 8.310 -2.845 3.061 1.00 97.56 101 ALA A N 1
ATOM 785 C CA . ALA A 1 101 ? 9.150 -3.852 2.418 1.00 97.56 101 ALA A CA 1
ATOM 786 C C . ALA A 1 101 ? 9.252 -3.661 0.895 1.00 97.56 101 ALA A C 1
ATOM 788 O O . ALA A 1 101 ? 10.281 -3.993 0.307 1.00 97.56 101 ALA A O 1
ATOM 789 N N . THR A 1 102 ? 8.206 -3.136 0.252 1.00 97.19 102 THR A N 1
ATOM 790 C CA . THR A 1 102 ? 8.215 -2.800 -1.179 1.00 97.19 102 THR A CA 1
ATOM 791 C C . THR A 1 102 ? 9.094 -1.588 -1.442 1.00 97.19 102 THR A C 1
ATOM 793 O O . THR A 1 102 ? 9.993 -1.688 -2.273 1.00 97.19 102 THR A O 1
ATOM 796 N N . LEU A 1 103 ? 8.897 -0.486 -0.706 1.00 97.06 103 LEU A N 1
ATOM 797 C CA . LEU A 1 103 ? 9.688 0.735 -0.875 1.00 97.06 103 LEU A CA 1
ATOM 798 C C . LEU A 1 103 ? 11.177 0.453 -0.631 1.00 97.06 103 LEU A C 1
ATOM 800 O O . LEU A 1 103 ? 12.029 0.759 -1.460 1.00 97.06 103 LEU A O 1
ATOM 804 N N . ARG A 1 104 ? 11.495 -0.234 0.468 1.00 97.62 104 ARG A N 1
ATOM 805 C CA . ARG A 1 104 ? 12.874 -0.584 0.810 1.00 97.62 104 ARG A CA 1
ATOM 806 C C . ARG A 1 104 ? 13.576 -1.357 -0.302 1.00 97.62 104 ARG A C 1
ATOM 808 O O . ARG A 1 104 ? 14.711 -1.042 -0.627 1.00 97.62 104 ARG A O 1
ATOM 815 N N . LYS A 1 105 ? 12.898 -2.346 -0.894 1.00 95.62 105 LYS A N 1
ATOM 816 C CA . LYS A 1 105 ? 13.454 -3.160 -1.986 1.00 95.62 105 LYS A CA 1
ATOM 817 C C . LYS A 1 105 ? 13.541 -2.398 -3.307 1.00 95.62 105 LYS A C 1
ATOM 819 O O . LYS A 1 105 ? 14.489 -2.609 -4.047 1.00 95.62 105 LYS A O 1
ATOM 824 N N . MET A 1 106 ? 12.560 -1.550 -3.615 1.00 95.31 106 MET A N 1
ATOM 825 C CA . MET A 1 106 ? 12.504 -0.820 -4.885 1.00 95.31 106 MET A CA 1
ATOM 826 C C . MET A 1 106 ? 13.574 0.274 -4.980 1.00 95.31 106 MET A C 1
ATOM 828 O O . MET A 1 106 ? 14.128 0.478 -6.055 1.00 95.31 106 MET A O 1
ATOM 832 N N . TRP A 1 107 ? 13.883 0.944 -3.867 1.00 96.12 107 TRP A N 1
ATOM 833 C CA . TRP A 1 107 ? 14.854 2.046 -3.822 1.00 96.12 107 TRP A CA 1
ATOM 834 C C . TRP A 1 107 ? 16.138 1.716 -3.055 1.00 96.12 107 TRP A C 1
ATOM 836 O O . TRP A 1 107 ? 16.893 2.628 -2.734 1.00 96.12 107 TRP A O 1
ATOM 846 N N . ASP A 1 108 ? 16.376 0.438 -2.751 1.00 96.69 108 ASP A N 1
ATOM 847 C CA . ASP A 1 108 ? 17.547 -0.034 -1.999 1.00 96.69 108 ASP A CA 1
ATOM 848 C C . ASP A 1 108 ? 17.810 0.779 -0.713 1.00 96.69 108 ASP A C 1
ATOM 850 O O . ASP A 1 108 ? 18.912 1.245 -0.435 1.00 96.69 108 ASP A O 1
ATOM 854 N N . LEU A 1 109 ? 16.761 0.986 0.093 1.00 97.00 109 LEU A N 1
ATOM 855 C CA . LEU A 1 109 ? 16.815 1.843 1.291 1.00 97.00 109 LEU A CA 1
ATOM 856 C C . LEU A 1 109 ? 17.486 1.163 2.503 1.00 97.00 109 LEU A C 1
ATOM 858 O O . LEU A 1 109 ? 17.336 1.627 3.632 1.00 97.00 109 LEU A O 1
ATOM 862 N N . GLY A 1 110 ? 18.204 0.060 2.282 1.00 96.50 110 GLY A N 1
ATOM 863 C CA . GLY A 1 110 ? 18.942 -0.676 3.306 1.00 96.50 110 GLY A CA 1
ATOM 864 C C . GLY A 1 110 ? 18.158 -1.797 3.995 1.00 96.50 110 GLY A C 1
ATOM 865 O O . GLY A 1 110 ? 17.273 -2.440 3.414 1.00 96.50 110 GLY A O 1
ATOM 866 N N . GLU A 1 111 ? 18.542 -2.072 5.242 1.00 96.88 111 GLU A N 1
ATOM 867 C CA . GLU A 1 111 ? 18.013 -3.171 6.055 1.00 96.88 111 GLU A CA 1
ATOM 868 C C . GLU A 1 111 ? 16.585 -2.904 6.567 1.00 96.88 111 GLU A C 1
ATOM 870 O O . GLU A 1 111 ? 16.155 -1.750 6.643 1.00 96.88 111 GLU A O 1
ATOM 875 N N . PRO A 1 112 ? 15.812 -3.957 6.898 1.00 97.06 112 PRO A N 1
ATOM 876 C CA . PRO A 1 112 ? 14.509 -3.804 7.534 1.00 97.06 112 PRO A CA 1
ATOM 877 C C . PRO A 1 112 ? 14.556 -2.952 8.807 1.00 97.06 112 PRO A C 1
ATOM 879 O O . PRO A 1 112 ? 15.509 -3.026 9.581 1.00 97.06 112 PRO A O 1
ATOM 882 N N . LEU A 1 113 ? 13.489 -2.195 9.054 1.00 94.94 113 LEU A N 1
ATOM 883 C CA . LEU A 1 113 ? 13.377 -1.329 10.231 1.00 94.94 113 LEU A CA 1
ATOM 884 C C . LEU A 1 113 ? 13.079 -2.130 11.507 1.00 94.94 113 LEU A C 1
ATOM 886 O O . LEU A 1 113 ? 13.491 -1.748 12.598 1.00 94.94 113 LEU A O 1
ATOM 890 N N . THR A 1 114 ? 12.329 -3.224 11.376 1.00 95.44 114 THR A N 1
ATOM 891 C CA . THR A 1 114 ? 11.835 -4.073 12.465 1.00 95.44 114 THR A CA 1
ATOM 892 C C . THR A 1 114 ? 11.707 -5.531 12.004 1.00 95.44 114 THR A C 1
ATOM 894 O O . THR A 1 114 ? 11.732 -5.844 10.810 1.00 95.44 114 THR A O 1
ATOM 897 N N . GLY A 1 115 ? 11.441 -6.454 12.935 1.00 95.00 115 GLY A N 1
ATOM 898 C CA . GLY A 1 115 ? 11.094 -7.839 12.590 1.00 95.00 115 GLY A CA 1
ATOM 899 C C . GLY A 1 115 ? 9.816 -7.976 11.738 1.00 95.00 115 GLY A C 1
ATOM 900 O O . GLY A 1 115 ? 9.638 -8.976 11.031 1.00 95.00 115 GLY A O 1
ATOM 901 N N . ARG A 1 116 ? 8.933 -6.966 11.753 1.00 94.44 116 ARG A N 1
ATOM 902 C CA . ARG A 1 116 ? 7.640 -6.977 11.047 1.00 94.44 116 ARG A CA 1
ATOM 903 C C . ARG A 1 116 ? 7.759 -6.719 9.555 1.00 94.44 116 ARG A C 1
ATOM 905 O O . ARG A 1 116 ? 7.052 -7.357 8.778 1.00 94.44 116 ARG A O 1
ATOM 912 N N . ASP A 1 117 ? 8.591 -5.771 9.143 1.00 95.31 117 ASP A N 1
ATOM 913 C CA . ASP A 1 117 ? 8.850 -5.506 7.726 1.00 95.31 117 ASP A CA 1
ATOM 914 C C . ASP A 1 117 ? 9.943 -6.422 7.164 1.00 95.31 117 ASP A C 1
ATOM 916 O O . ASP A 1 117 ? 9.897 -6.749 5.978 1.00 95.31 117 ASP A O 1
ATOM 920 N N . ALA A 1 118 ? 10.831 -6.955 8.014 1.00 95.81 118 ALA A N 1
ATOM 921 C CA . ALA A 1 118 ? 11.810 -7.970 7.618 1.00 95.81 118 ALA A CA 1
ATOM 922 C C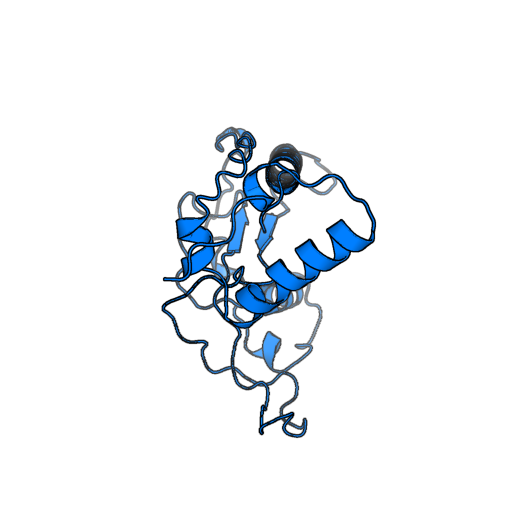 . ALA A 1 118 ? 11.163 -9.220 7.000 1.00 95.81 118 ALA A C 1
ATOM 924 O O . ALA A 1 118 ? 11.698 -9.805 6.060 1.00 95.81 118 ALA A O 1
ATOM 925 N N . THR A 1 119 ? 9.994 -9.611 7.512 1.00 94.81 119 THR A N 1
ATOM 926 C CA . THR A 1 119 ? 9.259 -10.815 7.091 1.00 94.81 119 THR A CA 1
ATOM 927 C C . THR A 1 119 ? 8.059 -10.516 6.189 1.00 94.81 119 THR A C 1
ATOM 929 O O . THR A 1 119 ? 7.350 -11.435 5.774 1.00 94.81 119 THR A O 1
ATOM 932 N N . ALA A 1 120 ? 7.805 -9.245 5.865 1.00 95.81 120 ALA A N 1
ATOM 933 C CA . ALA A 1 120 ? 6.669 -8.864 5.038 1.00 95.81 120 ALA A CA 1
ATOM 934 C C . ALA A 1 120 ? 6.911 -9.160 3.551 1.00 95.81 120 ALA A C 1
ATOM 936 O O . ALA A 1 120 ? 7.982 -8.904 2.987 1.00 95.81 120 ALA A O 1
ATOM 937 N N . ARG A 1 121 ? 5.870 -9.665 2.883 1.00 96.62 121 ARG A N 1
ATOM 938 C CA . ARG A 1 121 ? 5.854 -9.836 1.428 1.00 96.62 121 ARG A CA 1
ATOM 939 C C . ARG A 1 121 ? 5.861 -8.465 0.751 1.00 96.62 121 ARG A C 1
ATOM 941 O O . ARG A 1 121 ? 5.114 -7.585 1.161 1.00 96.62 121 ARG A O 1
ATOM 948 N N . SER A 1 122 ? 6.678 -8.296 -0.287 1.00 97.19 122 SER A N 1
ATOM 949 C CA . SER A 1 122 ? 6.649 -7.101 -1.144 1.00 97.19 122 SER A CA 1
ATOM 950 C C . SER A 1 122 ? 5.550 -7.224 -2.201 1.00 97.19 122 SER A C 1
ATOM 952 O O . SER A 1 122 ? 5.267 -8.326 -2.673 1.00 97.19 122 SER A O 1
ATOM 954 N N . PHE A 1 123 ? 4.979 -6.094 -2.610 1.00 97.44 123 PHE A N 1
ATOM 955 C CA . PHE A 1 123 ? 4.020 -5.995 -3.705 1.00 97.44 123 PHE A CA 1
ATOM 956 C C . PHE A 1 123 ? 4.647 -6.199 -5.087 1.00 97.44 123 PHE A C 1
ATOM 958 O O . PHE A 1 123 ? 3.911 -6.249 -6.055 1.00 97.44 123 PHE A O 1
ATOM 965 N N . ALA A 1 124 ? 5.966 -6.372 -5.218 1.00 95.50 124 ALA A N 1
ATOM 966 C CA . ALA A 1 124 ? 6.617 -6.555 -6.522 1.00 95.50 124 ALA A CA 1
ATOM 967 C C . ALA A 1 124 ? 5.943 -7.626 -7.408 1.00 95.50 124 ALA A C 1
ATOM 969 O O . ALA A 1 124 ? 5.795 -7.423 -8.605 1.00 95.50 124 ALA A O 1
ATOM 970 N N . GLY A 1 125 ? 5.467 -8.727 -6.811 1.00 94.75 125 GLY A N 1
ATOM 971 C CA . GLY A 1 125 ? 4.785 -9.805 -7.536 1.00 94.75 125 GLY A CA 1
ATOM 972 C C . GLY A 1 125 ? 3.388 -9.468 -8.074 1.00 94.75 125 GLY A C 1
ATOM 973 O O . GLY A 1 125 ? 2.833 -10.281 -8.801 1.00 94.75 125 GLY A O 1
ATOM 974 N N . VAL A 1 126 ? 2.813 -8.308 -7.730 1.00 96.69 126 VAL A N 1
ATOM 975 C CA . VAL A 1 126 ? 1.497 -7.883 -8.245 1.00 96.69 126 VAL A CA 1
ATOM 976 C C . VAL A 1 126 ? 1.597 -7.195 -9.609 1.00 96.69 126 VAL A C 1
ATOM 978 O O . VAL A 1 126 ? 0.614 -7.135 -10.343 1.00 96.69 126 VAL A O 1
ATOM 981 N N . PHE A 1 127 ? 2.780 -6.681 -9.960 1.00 96.62 127 PHE A N 1
ATOM 982 C CA . PHE A 1 127 ? 3.054 -6.031 -11.240 1.00 96.62 127 PHE A CA 1
ATOM 983 C C . PHE A 1 127 ? 3.442 -7.099 -12.268 1.00 96.62 127 PHE A C 1
ATOM 985 O O . PHE A 1 127 ? 4.616 -7.352 -12.517 1.00 96.62 127 PHE A O 1
ATOM 992 N N . THR A 1 128 ? 2.436 -7.798 -12.789 1.00 96.88 128 THR A N 1
ATOM 993 C CA . THR A 1 128 ? 2.603 -9.030 -13.573 1.00 96.88 128 THR A CA 1
ATOM 994 C C . THR A 1 128 ? 2.751 -8.814 -15.077 1.00 96.88 128 THR A C 1
ATOM 996 O O . THR A 1 128 ? 2.938 -9.790 -15.799 1.00 96.88 128 THR A O 1
ATOM 999 N N . ARG A 1 129 ? 2.597 -7.583 -15.578 1.00 97.12 129 ARG A N 1
ATOM 1000 C CA . ARG A 1 129 ? 2.591 -7.300 -17.019 1.00 97.12 129 ARG A CA 1
ATOM 1001 C C . ARG A 1 129 ? 3.945 -6.806 -17.515 1.00 97.12 129 ARG A C 1
ATOM 1003 O O . ARG A 1 129 ? 4.519 -5.900 -16.920 1.00 97.12 129 ARG A O 1
ATOM 1010 N N . ASP A 1 130 ? 4.360 -7.314 -18.672 1.00 96.31 130 ASP A N 1
ATOM 1011 C CA . ASP A 1 130 ? 5.543 -6.825 -19.395 1.00 96.31 130 ASP A CA 1
ATOM 1012 C C . ASP A 1 130 ? 5.263 -5.525 -20.170 1.00 96.31 130 ASP A C 1
ATOM 1014 O O . ASP A 1 130 ? 6.160 -4.710 -20.372 1.00 96.31 130 ASP A O 1
ATOM 1018 N N . GLU A 1 131 ? 4.006 -5.311 -20.579 1.00 97.12 131 GLU A N 1
ATOM 1019 C CA . GLU A 1 131 ? 3.553 -4.109 -21.286 1.00 97.12 131 GLU A CA 1
ATOM 1020 C C . GLU A 1 131 ? 2.439 -3.392 -20.503 1.00 97.12 131 GLU A C 1
ATOM 1022 O O . GLU A 1 131 ? 1.469 -4.037 -20.061 1.00 97.12 131 GLU A O 1
ATOM 1027 N N . PRO A 1 132 ? 2.531 -2.056 -20.348 1.00 97.19 132 PRO A N 1
ATOM 1028 C CA . PRO A 1 132 ? 1.564 -1.304 -19.573 1.00 97.19 132 PRO A CA 1
ATOM 1029 C C . PRO A 1 132 ? 0.237 -1.195 -20.321 1.00 97.19 132 PRO A C 1
ATOM 1031 O O . PRO A 1 132 ? 0.186 -1.001 -21.534 1.00 97.19 132 PRO A O 1
ATOM 1034 N N . ARG A 1 133 ? -0.866 -1.264 -19.581 1.00 95.62 133 ARG A N 1
ATOM 1035 C CA . ARG A 1 133 ? -2.200 -0.984 -20.123 1.00 95.62 133 ARG A CA 1
ATOM 1036 C C . ARG A 1 133 ? -2.379 0.508 -20.365 1.00 95.62 133 ARG A C 1
ATOM 1038 O O . ARG A 1 133 ? -1.903 1.317 -19.575 1.00 95.62 133 ARG A O 1
ATOM 1045 N N . ASP A 1 134 ? -3.144 0.859 -21.392 1.00 95.19 134 ASP A N 1
ATOM 1046 C CA . ASP A 1 134 ? -3.540 2.245 -21.643 1.00 95.19 134 ASP A CA 1
ATOM 1047 C C . ASP A 1 134 ? -4.495 2.745 -20.533 1.00 95.19 134 ASP A C 1
ATOM 1049 O O . ASP A 1 134 ? -5.599 2.201 -20.399 1.00 95.19 134 ASP A O 1
ATOM 1053 N N . PRO A 1 135 ? -4.110 3.758 -19.729 1.00 93.88 135 PRO A N 1
ATOM 1054 C CA . PRO A 1 135 ? -4.951 4.341 -18.681 1.00 93.88 135 PRO A CA 1
ATOM 1055 C C . PRO A 1 135 ? -6.282 4.908 -19.182 1.00 93.88 135 PRO A C 1
ATOM 1057 O O . PRO A 1 135 ? -7.258 4.926 -18.434 1.00 93.88 135 PRO A O 1
ATOM 1060 N N . HIS A 1 136 ? -6.361 5.324 -20.449 1.00 90.31 136 HIS A N 1
ATOM 1061 C CA . HIS A 1 136 ? -7.593 5.854 -21.036 1.00 90.31 136 HIS A CA 1
ATOM 1062 C C . HIS A 1 136 ? -8.666 4.782 -21.258 1.00 90.31 136 HIS A C 1
ATOM 1064 O O . HIS A 1 136 ? -9.834 5.111 -21.443 1.00 90.31 136 HIS A O 1
ATOM 1070 N N . THR A 1 137 ? -8.289 3.502 -21.205 1.00 92.62 137 THR A N 1
ATOM 1071 C CA . THR A 1 137 ? -9.224 2.370 -21.321 1.00 92.62 137 THR A CA 1
ATOM 1072 C C . THR A 1 137 ? -9.814 1.931 -19.980 1.00 92.62 137 THR A C 1
ATOM 1074 O O . THR A 1 137 ? -10.626 1.007 -19.933 1.00 92.62 137 THR A O 1
ATOM 1077 N N . TRP A 1 138 ? -9.384 2.541 -18.872 1.00 92.94 138 TRP A N 1
ATOM 1078 C CA . TRP A 1 138 ? -9.845 2.172 -17.536 1.00 92.94 138 TRP A CA 1
ATOM 1079 C C . TRP A 1 138 ? -11.254 2.715 -17.273 1.00 92.94 138 TRP A C 1
ATOM 1081 O O . TRP A 1 138 ? -11.623 3.748 -17.833 1.00 92.94 138 TRP A O 1
ATOM 1091 N N . PRO A 1 139 ? -12.048 2.044 -16.419 1.00 87.25 139 PRO A N 1
ATOM 1092 C CA . PRO A 1 139 ? -13.384 2.517 -16.084 1.00 87.25 139 PRO A CA 1
ATOM 1093 C C . PRO A 1 139 ? -13.334 3.874 -15.375 1.00 87.25 139 PRO A C 1
ATOM 1095 O O . PRO A 1 139 ? -12.454 4.126 -14.550 1.00 87.25 139 PRO A O 1
ATOM 1098 N N . GLU A 1 140 ? -14.318 4.721 -15.671 1.00 85.94 140 GLU A N 1
ATOM 1099 C CA . GLU A 1 140 ? -14.593 5.920 -14.881 1.00 85.94 140 GLU A CA 1
ATOM 1100 C C . GLU A 1 140 ? -15.205 5.519 -13.535 1.00 85.94 140 GLU A C 1
ATOM 1102 O O . GLU A 1 140 ? -15.984 4.564 -13.448 1.00 85.94 140 GLU A O 1
ATOM 1107 N N . PHE A 1 141 ? -14.849 6.249 -12.478 1.00 80.69 141 PHE A N 1
ATOM 1108 C CA . PHE A 1 141 ? -15.289 5.956 -11.117 1.00 80.69 141 PHE A CA 1
ATOM 1109 C C . PHE A 1 141 ? -15.990 7.173 -10.502 1.00 80.69 141 PHE A C 1
ATOM 1111 O O . PHE A 1 141 ? -15.416 7.831 -9.633 1.00 80.69 141 PHE A O 1
ATOM 1118 N N . PRO A 1 142 ? -17.221 7.499 -10.944 1.00 82.81 142 PRO A N 1
ATOM 1119 C CA . PRO A 1 142 ? -17.955 8.616 -10.372 1.00 82.81 142 PRO A CA 1
ATOM 1120 C C . PRO A 1 142 ? -18.283 8.322 -8.908 1.00 82.81 142 PRO A C 1
ATOM 1122 O O . PRO A 1 142 ? -18.821 7.250 -8.588 1.00 82.81 142 PRO A O 1
ATOM 1125 N N . ALA A 1 143 ? -17.981 9.271 -8.018 1.00 81.88 143 ALA A N 1
ATOM 1126 C CA . ALA A 1 143 ? -18.323 9.149 -6.613 1.00 81.88 143 ALA A CA 1
ATOM 1127 C C . ALA A 1 143 ? -19.832 8.957 -6.475 1.00 81.88 143 ALA A C 1
ATOM 1129 O O . ALA A 1 143 ? -20.640 9.782 -6.908 1.00 81.88 143 ALA A O 1
ATOM 1130 N N . GLN A 1 144 ? -20.212 7.844 -5.858 1.00 79.19 144 GLN A N 1
ATOM 1131 C CA . GLN A 1 144 ? -21.610 7.591 -5.560 1.00 79.19 144 GLN A CA 1
ATOM 1132 C C . GLN A 1 144 ? -22.054 8.524 -4.431 1.00 79.19 144 GLN A C 1
ATOM 1134 O O . GLN A 1 144 ? -21.279 8.750 -3.492 1.00 79.19 144 GLN A O 1
ATOM 1139 N N . PRO A 1 145 ? -23.282 9.070 -4.494 1.00 74.25 145 PRO A N 1
ATOM 1140 C CA . PRO A 1 145 ? -23.829 9.794 -3.362 1.00 74.25 145 PRO A CA 1
ATOM 1141 C C . PRO A 1 145 ? -23.832 8.848 -2.163 1.00 74.25 145 PRO A C 1
ATOM 1143 O O . PRO A 1 145 ? -24.218 7.682 -2.288 1.00 74.25 145 PRO A O 1
ATOM 1146 N N . VAL A 1 146 ? -23.379 9.333 -1.006 1.00 67.44 146 VAL A N 1
ATOM 1147 C CA . VAL A 1 146 ? -23.523 8.533 0.208 1.00 67.44 146 VAL A CA 1
ATOM 1148 C C . VAL A 1 146 ? -25.010 8.317 0.434 1.00 67.44 146 VAL A C 1
ATOM 1150 O O . VAL A 1 146 ? -25.763 9.296 0.379 1.00 67.44 146 VAL A O 1
ATOM 1153 N N . PRO A 1 147 ? -25.442 7.058 0.639 1.00 65.12 147 PRO A N 1
ATOM 1154 C CA . PRO A 1 147 ? -26.814 6.787 1.007 1.00 65.12 147 PRO A CA 1
ATOM 1155 C C . PRO A 1 147 ? -27.186 7.685 2.175 1.00 65.12 147 PRO A C 1
ATOM 1157 O O . PRO A 1 147 ? -26.425 7.797 3.139 1.00 65.12 147 PRO A O 1
ATOM 1160 N N . GLU A 1 148 ? -28.339 8.336 2.075 1.00 63.03 148 GLU A N 1
ATOM 1161 C CA . GLU A 1 148 ? -28.890 9.074 3.200 1.00 63.03 148 GLU A CA 1
ATOM 1162 C C . GLU A 1 148 ? -28.862 8.155 4.422 1.00 63.03 148 GLU A C 1
ATOM 1164 O O . GLU A 1 148 ? -29.181 6.966 4.296 1.00 63.03 148 GLU A O 1
ATOM 1169 N N . TRP A 1 149 ? -28.394 8.674 5.561 1.00 55.47 149 TRP A N 1
ATOM 1170 C CA . TRP A 1 149 ? -28.253 7.908 6.795 1.00 55.47 149 TRP A CA 1
ATOM 1171 C C . TRP A 1 149 ? -29.616 7.326 7.180 1.00 55.47 149 TRP A C 1
ATOM 1173 O O . TRP A 1 149 ? -30.434 7.952 7.844 1.00 55.47 149 TRP A O 1
ATOM 1183 N N . THR A 1 150 ? -29.870 6.111 6.715 1.00 50.28 150 THR A N 1
ATOM 1184 C CA . THR A 1 150 ? -31.112 5.372 6.903 1.00 50.28 150 THR A CA 1
ATOM 1185 C C . THR A 1 150 ? -30.811 4.331 7.943 1.00 50.28 150 THR A C 1
ATOM 1187 O O . THR A 1 150 ? -30.709 3.134 7.676 1.00 50.28 150 THR A O 1
ATOM 1190 N N . VAL A 1 151 ? -30.578 4.808 9.159 1.00 57.28 151 VAL A N 1
ATOM 1191 C CA . VAL A 1 151 ? -30.537 3.873 10.257 1.00 57.28 151 VAL A CA 1
ATOM 1192 C C . VAL A 1 151 ? -31.952 3.579 10.687 1.00 57.28 151 VAL A C 1
ATOM 1194 O O . VAL A 1 151 ? -32.605 4.394 11.326 1.00 57.28 151 VAL A O 1
ATOM 1197 N N . ASP A 1 152 ? -32.382 2.370 10.350 1.00 58.34 152 ASP A N 1
ATOM 1198 C CA . ASP A 1 152 ? -33.448 1.699 11.068 1.00 58.34 152 ASP A CA 1
ATOM 1199 C C . ASP A 1 152 ? -33.022 1.572 12.550 1.00 58.34 152 ASP A C 1
ATOM 1201 O O . ASP A 1 152 ? -32.044 0.867 12.848 1.00 58.34 152 ASP A O 1
ATOM 1205 N N . PRO A 1 153 ? -33.704 2.255 13.488 1.00 58.50 153 PRO A N 1
ATOM 1206 C CA . PRO A 1 153 ? -33.384 2.199 14.913 1.00 58.50 153 PRO A CA 1
ATOM 1207 C C . PRO A 1 153 ? -33.332 0.764 15.454 1.00 58.50 153 PRO A C 1
ATOM 1209 O O . PRO A 1 153 ? -32.519 0.463 16.334 1.00 58.50 153 PRO A O 1
ATOM 1212 N N . ASP A 1 154 ? -34.127 -0.145 14.878 1.00 58.69 154 ASP A N 1
ATOM 1213 C CA . ASP A 1 154 ? -34.150 -1.554 15.259 1.00 58.69 154 ASP A CA 1
ATOM 1214 C C . ASP A 1 154 ? -32.867 -2.283 14.836 1.00 58.69 154 ASP A C 1
ATOM 1216 O O . ASP A 1 154 ? -32.429 -3.224 15.502 1.00 58.69 154 ASP A O 1
ATOM 1220 N N . VAL A 1 155 ? -32.243 -1.866 13.730 1.00 58.19 155 VAL A N 1
ATOM 1221 C CA . VAL A 1 155 ? -30.950 -2.393 13.272 1.00 58.19 155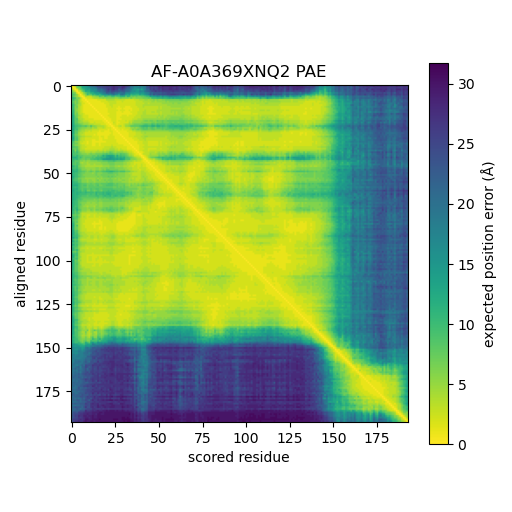 VAL A CA 1
ATOM 1222 C C . VAL A 1 155 ? -29.819 -1.830 14.122 1.00 58.19 155 VAL A C 1
ATOM 1224 O O . VAL A 1 155 ? -28.959 -2.608 14.537 1.00 58.19 155 VAL A O 1
ATOM 1227 N N . ILE A 1 156 ? -29.846 -0.531 14.459 1.00 58.03 156 ILE A N 1
ATOM 1228 C CA . ILE A 1 156 ? -28.841 0.037 15.367 1.00 58.03 156 ILE A CA 1
ATOM 1229 C C . ILE A 1 156 ? -28.846 -0.720 16.682 1.00 58.03 156 ILE A C 1
ATOM 1231 O O . ILE A 1 156 ? -27.786 -1.198 17.061 1.00 58.03 156 ILE A O 1
ATOM 1235 N N . GLY A 1 157 ? -30.010 -0.937 17.307 1.00 60.81 157 GLY A N 1
ATOM 1236 C CA . GLY A 1 157 ? -30.115 -1.618 18.601 1.00 60.81 157 GLY A CA 1
ATOM 1237 C C . GLY A 1 157 ? -29.489 -3.018 18.630 1.00 60.81 157 GLY A C 1
ATOM 1238 O O . GLY A 1 157 ? -29.048 -3.467 19.684 1.00 60.81 157 GLY A O 1
ATOM 1239 N N . ARG A 1 158 ? -29.391 -3.686 17.472 1.00 59.84 158 ARG A N 1
ATOM 1240 C CA . ARG A 1 158 ? -28.746 -5.001 17.313 1.00 59.84 158 ARG A CA 1
ATOM 1241 C C . ARG A 1 158 ? -27.248 -4.931 16.988 1.00 59.84 158 ARG A C 1
ATOM 1243 O O . ARG A 1 158 ? -26.564 -5.941 17.127 1.00 59.84 158 ARG A O 1
ATOM 1250 N N . CYS A 1 159 ? -26.745 -3.781 16.541 1.00 52.06 159 CYS A N 1
ATOM 1251 C CA . CYS A 1 159 ? -25.377 -3.592 16.047 1.00 52.06 159 CYS A CA 1
ATOM 1252 C C . CYS A 1 159 ? -24.487 -2.724 16.956 1.00 52.06 159 CYS A C 1
ATOM 1254 O O . CYS A 1 159 ? -23.275 -2.691 16.748 1.00 52.06 159 CYS A O 1
ATOM 1256 N N . ILE A 1 160 ? -25.040 -2.036 17.961 1.00 62.53 160 ILE A N 1
ATOM 1257 C CA . ILE A 1 160 ? -24.239 -1.344 18.983 1.00 62.53 160 ILE A CA 1
ATOM 1258 C C . ILE A 1 160 ? -23.755 -2.317 20.060 1.00 62.53 160 ILE A C 1
ATOM 1260 O O . ILE A 1 160 ? -24.506 -3.144 20.572 1.00 62.53 160 ILE A O 1
ATOM 1264 N N . SER A 1 161 ? -22.475 -2.199 20.420 1.00 67.19 161 SER A N 1
ATOM 1265 C CA . SER A 1 161 ? -21.906 -2.898 21.575 1.00 67.19 161 SER A CA 1
ATOM 1266 C C . SER A 1 161 ? -22.567 -2.424 22.873 1.00 67.19 161 SER A C 1
ATOM 1268 O O . SER A 1 161 ? -23.137 -1.335 22.918 1.00 67.19 161 SER A O 1
ATOM 1270 N N . SER A 1 162 ? -22.418 -3.184 23.963 1.00 62.25 162 SER A N 1
ATOM 1271 C CA . SER A 1 162 ? -22.929 -2.795 25.290 1.00 62.25 162 SER A CA 1
ATOM 1272 C C . SER A 1 162 ? -22.461 -1.404 25.737 1.00 62.25 162 SER A C 1
ATOM 1274 O O . SER A 1 162 ? -23.207 -0.676 26.390 1.00 62.25 162 SER A O 1
ATOM 1276 N N . LEU A 1 163 ? -21.248 -1.004 25.339 1.00 61.94 163 LEU A N 1
ATOM 1277 C CA . LEU A 1 163 ? -20.726 0.341 25.562 1.00 61.94 163 LEU A CA 1
ATOM 1278 C C . LEU A 1 163 ? -21.491 1.389 24.737 1.00 61.94 163 LEU A C 1
ATOM 1280 O O . LEU A 1 163 ? -21.886 2.419 25.276 1.00 61.94 163 LEU A O 1
ATOM 1284 N N . GLY A 1 164 ? -21.752 1.114 23.456 1.00 64.19 164 GLY A N 1
ATOM 1285 C CA . GLY A 1 164 ? -22.566 1.981 22.598 1.00 64.19 164 GLY A CA 1
ATOM 1286 C C . GLY A 1 164 ? -23.994 2.150 23.124 1.00 64.19 164 GLY A C 1
ATOM 1287 O O . GLY A 1 164 ? -24.506 3.268 23.157 1.00 64.19 164 GLY A O 1
ATOM 1288 N N . THR A 1 165 ? -24.600 1.073 23.632 1.00 65.12 165 THR A N 1
ATOM 1289 C CA . THR A 1 165 ? -25.929 1.102 24.264 1.00 65.12 165 THR A CA 1
ATOM 1290 C C . THR A 1 165 ? -25.964 1.965 25.527 1.00 65.12 165 THR A C 1
ATOM 1292 O O . THR A 1 165 ? -26.983 2.591 25.799 1.00 65.12 165 THR A O 1
ATOM 1295 N N . GLY A 1 166 ? -24.868 2.037 26.290 1.00 64.19 166 GLY A N 1
ATOM 1296 C CA . GLY A 1 166 ? -24.785 2.862 27.500 1.00 64.19 166 GLY A CA 1
ATOM 1297 C C . GLY A 1 166 ? -24.478 4.341 27.239 1.00 64.19 166 GLY A C 1
ATOM 1298 O O .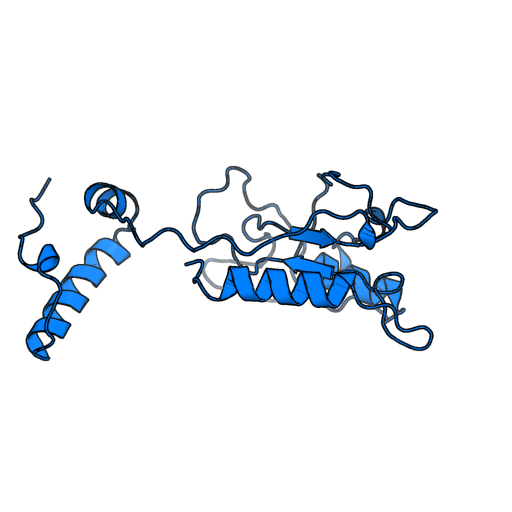 GLY A 1 166 ? -24.985 5.211 27.945 1.00 64.19 166 GLY A O 1
ATOM 1299 N N . VAL A 1 167 ? -23.665 4.644 26.221 1.00 76.31 167 VAL A N 1
ATOM 1300 C CA . VAL A 1 167 ? -23.201 6.014 25.935 1.00 76.31 167 VAL A CA 1
ATOM 1301 C C . VAL A 1 167 ? -24.271 6.856 25.238 1.00 76.31 167 VAL A C 1
ATOM 1303 O O . VAL A 1 167 ? -24.425 8.032 25.566 1.00 76.31 167 VAL A O 1
ATOM 1306 N N . ILE A 1 168 ? -25.039 6.273 24.312 1.00 74.38 168 ILE A N 1
ATOM 1307 C CA . ILE A 1 168 ? -26.049 7.009 23.531 1.00 74.38 168 ILE A CA 1
ATOM 1308 C C . ILE A 1 168 ? -27.116 7.671 24.430 1.00 74.38 168 ILE A C 1
ATOM 1310 O O . ILE A 1 168 ? -27.335 8.875 24.278 1.00 74.38 168 ILE A O 1
ATOM 1314 N N . PRO A 1 169 ? -27.728 6.982 25.416 1.00 76.44 169 PRO A N 1
ATOM 1315 C CA . PRO A 1 169 ? -28.661 7.619 26.349 1.00 76.44 169 PRO A CA 1
ATOM 1316 C C . PRO A 1 169 ? -28.022 8.747 27.171 1.00 76.44 169 PRO A C 1
ATOM 1318 O O . PRO A 1 169 ? -28.670 9.763 27.418 1.00 76.44 169 PRO A O 1
ATOM 1321 N N . GLY A 1 170 ? -26.751 8.594 27.562 1.00 76.50 170 GLY A N 1
ATOM 1322 C CA . GLY A 1 170 ? -26.007 9.613 28.307 1.00 76.50 170 GLY A CA 1
ATOM 1323 C C . GLY A 1 170 ? -25.759 10.885 27.492 1.00 76.50 170 GLY A C 1
ATOM 1324 O O . GLY A 1 170 ? -25.966 11.987 27.996 1.00 76.50 170 GLY A O 1
ATOM 1325 N N . LEU A 1 171 ? -25.394 10.744 26.214 1.00 79.44 171 LEU A N 1
ATOM 1326 C CA . LEU A 1 171 ? -25.227 11.875 25.295 1.00 79.44 171 LEU A CA 1
ATOM 1327 C C . LEU A 1 171 ? -26.554 12.599 25.029 1.00 79.44 171 LEU A C 1
ATOM 1329 O O . LEU A 1 171 ? -26.589 13.827 25.033 1.00 79.44 171 LEU A O 1
ATOM 1333 N N . VAL A 1 172 ? -27.653 11.855 24.854 1.00 80.06 172 VAL A N 1
ATOM 1334 C CA . VAL A 1 172 ? -28.999 12.428 24.674 1.00 80.06 172 VAL A CA 1
ATOM 1335 C C . VAL A 1 172 ? -29.448 13.196 25.922 1.00 80.06 172 VAL A C 1
ATOM 1337 O O . VAL A 1 172 ? -29.974 14.302 25.805 1.00 80.06 172 VAL A O 1
ATOM 1340 N N . ALA A 1 173 ? -29.223 12.647 27.119 1.00 79.94 173 ALA A N 1
ATOM 1341 C CA . ALA A 1 173 ? -29.536 13.328 28.375 1.00 79.94 173 ALA A CA 1
ATOM 1342 C C . ALA A 1 173 ? -28.726 14.625 28.537 1.00 79.94 173 ALA A C 1
ATOM 1344 O O . ALA A 1 173 ? -29.295 15.670 28.845 1.00 79.94 173 ALA A O 1
ATOM 1345 N N . HIS A 1 174 ? -27.427 14.584 28.238 1.00 79.56 174 HIS A N 1
ATOM 1346 C CA . HIS A 1 174 ? -26.561 15.756 28.332 1.00 79.56 174 HIS A CA 1
ATOM 1347 C C . HIS A 1 174 ? -26.923 16.850 27.312 1.00 79.56 174 HIS A C 1
ATOM 1349 O O . HIS A 1 174 ? -26.984 18.030 27.653 1.00 79.56 174 HIS A O 1
ATOM 1355 N N . ALA A 1 175 ? -27.249 16.475 26.070 1.00 82.38 175 ALA A N 1
ATOM 1356 C CA . ALA A 1 175 ? -27.710 17.419 25.050 1.00 82.38 175 ALA A CA 1
ATOM 1357 C C . ALA A 1 175 ? -29.017 18.127 25.460 1.00 82.38 175 ALA A C 1
ATOM 1359 O O . ALA A 1 175 ? -29.186 19.320 25.197 1.00 82.38 175 ALA A O 1
ATOM 1360 N N . ARG A 1 176 ? -29.918 17.417 26.159 1.00 81.56 176 ARG A N 1
ATOM 1361 C CA . ARG A 1 176 ? -31.139 17.997 26.743 1.00 81.56 176 ARG A CA 1
ATOM 1362 C C . ARG A 1 176 ? -30.832 18.977 27.874 1.00 81.56 176 ARG A C 1
ATOM 1364 O O . ARG A 1 176 ? -31.419 20.055 27.900 1.00 81.56 176 ARG A O 1
ATOM 1371 N N . GLU A 1 177 ? -29.903 18.646 28.771 1.00 86.06 177 GLU A N 1
ATOM 1372 C CA . GLU A 1 177 ? -29.441 19.564 29.828 1.00 86.06 177 GLU A CA 1
ATOM 1373 C C . GLU A 1 177 ? -28.834 20.848 29.251 1.00 86.06 177 GLU A C 1
ATOM 1375 O O . GLU A 1 177 ? -29.019 21.933 29.801 1.00 86.06 177 GLU A O 1
ATOM 1380 N N . MET A 1 178 ? -28.159 20.739 28.107 1.00 87.38 178 MET A N 1
ATOM 1381 C CA . MET A 1 178 ? -27.597 21.873 27.376 1.00 87.38 178 MET A CA 1
ATOM 1382 C C . MET A 1 178 ? -28.630 22.674 26.564 1.00 87.38 178 MET A C 1
ATOM 1384 O O . MET A 1 178 ? -28.265 23.666 25.932 1.00 87.38 178 MET A O 1
ATOM 1388 N N . GLY A 1 179 ? -29.906 22.272 26.556 1.00 86.69 179 GLY A N 1
ATOM 1389 C CA . GLY A 1 179 ? -30.971 22.961 25.823 1.00 86.69 179 GLY A CA 1
ATOM 1390 C C . GLY A 1 179 ? -30.880 22.824 24.300 1.00 86.69 179 GLY A C 1
ATOM 1391 O O . GLY A 1 179 ? -31.429 23.657 23.578 1.00 86.69 179 GLY A O 1
ATOM 1392 N N . MET A 1 180 ? -30.185 21.801 23.792 1.00 82.75 180 MET A N 1
ATOM 1393 C CA . MET A 1 180 ? -30.102 21.544 22.354 1.00 82.75 180 MET A CA 1
ATOM 1394 C C . MET A 1 180 ? -31.437 20.998 21.831 1.00 82.75 180 MET A C 1
ATOM 1396 O O . MET A 1 180 ? -32.035 20.108 22.437 1.00 82.75 180 MET A O 1
ATOM 1400 N N . GLN A 1 181 ? -31.895 21.501 20.681 1.00 81.12 181 GLN A N 1
ATOM 1401 C CA . GLN A 1 181 ? -33.022 20.897 19.969 1.00 81.12 181 GLN A CA 1
ATOM 1402 C C . GLN A 1 181 ? -32.579 19.570 19.358 1.00 81.12 181 GLN A C 1
ATOM 1404 O O . GLN A 1 181 ? -31.697 19.536 18.500 1.00 81.12 181 GLN A O 1
ATOM 1409 N N . LEU A 1 182 ? -33.196 18.484 19.817 1.00 77.00 182 LEU A N 1
ATOM 1410 C CA . LEU A 1 182 ? -32.985 17.153 19.269 1.00 77.00 182 LEU A CA 1
ATOM 1411 C C . LEU A 1 182 ? -34.043 16.842 18.202 1.00 77.00 182 LEU A C 1
ATOM 1413 O O . LEU A 1 182 ? -35.161 17.358 18.284 1.00 77.00 182 LEU A O 1
ATOM 1417 N N . PRO A 1 183 ? -33.710 15.999 17.212 1.00 78.94 183 PRO A N 1
ATOM 1418 C CA . PRO A 1 183 ? -34.690 15.477 16.273 1.00 78.94 183 PRO A CA 1
ATOM 1419 C C . PRO A 1 183 ? -35.858 14.755 16.980 1.00 78.94 183 PRO A C 1
ATOM 1421 O O . PRO A 1 183 ? -35.633 14.121 18.018 1.00 78.94 183 PRO A O 1
ATOM 1424 N N . PRO A 1 184 ? -37.086 14.791 16.421 1.00 73.75 184 PRO A N 1
ATOM 1425 C CA . PRO A 1 184 ? -38.279 14.204 17.045 1.00 73.75 184 PRO A CA 1
ATOM 1426 C C . PRO A 1 184 ? -38.159 12.700 17.327 1.00 73.75 184 PRO A C 1
ATOM 1428 O O . PRO A 1 184 ? -38.805 12.184 18.238 1.00 73.75 184 PRO A O 1
ATOM 1431 N N . GLU A 1 185 ? -37.321 11.978 16.575 1.00 68.94 185 GLU A N 1
ATOM 1432 C CA . GLU A 1 185 ? -37.068 10.551 16.800 1.00 68.94 185 GLU A CA 1
ATOM 1433 C C . GLU A 1 185 ? -36.507 10.217 18.197 1.00 68.94 185 GLU A C 1
ATOM 1435 O O . GLU A 1 185 ? -36.671 9.089 18.661 1.00 68.94 185 GLU A O 1
ATOM 1440 N N . PHE A 1 186 ? -35.913 11.180 18.913 1.00 66.56 186 PHE A N 1
ATOM 1441 C CA . PHE A 1 186 ? -35.367 10.972 20.261 1.00 66.56 186 PHE A CA 1
ATOM 1442 C C . PHE A 1 186 ? -36.383 11.191 21.397 1.00 66.56 186 PHE A C 1
ATOM 1444 O O . PHE A 1 186 ? -36.053 10.968 22.568 1.00 66.56 186 PHE A O 1
ATOM 1451 N N . ASP A 1 187 ? -37.617 11.600 21.088 1.00 67.06 187 ASP A N 1
ATOM 1452 C CA . ASP A 1 187 ? -38.671 11.858 22.083 1.00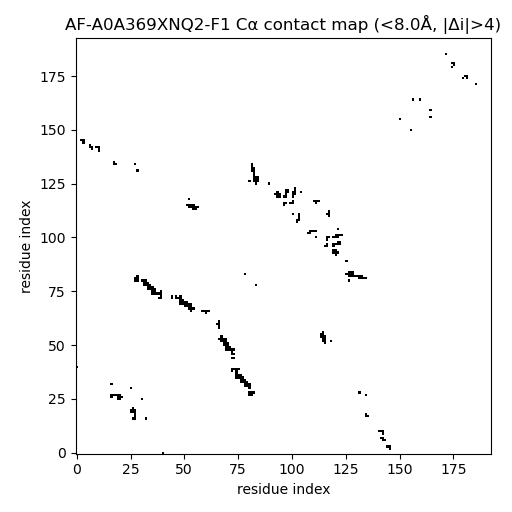 67.06 187 ASP A CA 1
ATOM 1453 C C . ASP A 1 187 ? -39.502 10.620 22.439 1.00 67.06 187 ASP A C 1
ATOM 1455 O O . ASP A 1 187 ? -40.279 10.635 23.397 1.00 67.06 187 ASP A O 1
ATOM 1459 N N . THR A 1 188 ? -39.305 9.516 21.719 1.00 57.81 188 THR A N 1
ATOM 1460 C CA . THR A 1 188 ? -39.982 8.251 22.012 1.00 57.81 188 THR A CA 1
ATOM 1461 C C . THR A 1 188 ? -39.113 7.426 22.967 1.00 57.81 188 THR A C 1
ATOM 1463 O O . THR A 1 188 ? -37.958 7.151 22.638 1.00 57.81 188 THR A O 1
ATOM 1466 N N . PRO A 1 189 ? -39.611 7.005 24.147 1.00 49.72 189 PRO A N 1
ATOM 1467 C CA . PRO A 1 189 ? -38.865 6.097 25.008 1.00 49.72 189 PRO A CA 1
ATOM 1468 C C . PRO A 1 189 ? -38.552 4.823 24.225 1.00 49.72 189 PRO A C 1
ATOM 1470 O O . PRO A 1 189 ? -39.469 4.212 23.670 1.00 49.72 189 PRO A O 1
ATOM 1473 N N . ALA A 1 190 ? -37.279 4.425 24.182 1.00 51.75 190 ALA A N 1
ATOM 1474 C CA . ALA A 1 190 ? -36.891 3.135 23.632 1.00 51.75 190 ALA A CA 1
ATOM 1475 C C . ALA A 1 190 ? -37.737 2.058 24.325 1.00 51.75 190 ALA A C 1
ATOM 1477 O O . ALA A 1 190 ? -37.653 1.883 25.543 1.00 51.75 190 ALA A O 1
ATOM 1478 N N . GLN A 1 191 ? -38.618 1.395 23.574 1.00 41.97 191 GLN A N 1
ATOM 1479 C CA . GLN A 1 191 ? -39.411 0.301 24.113 1.00 41.97 191 GLN A CA 1
ATOM 1480 C C . GLN A 1 191 ? -38.434 -0.789 24.543 1.00 41.97 191 GLN A C 1
ATOM 1482 O O . GLN A 1 191 ? -37.750 -1.376 23.708 1.00 41.97 191 GLN A O 1
ATOM 1487 N N . ALA A 1 192 ? -38.347 -1.020 25.852 1.00 36.47 192 ALA A N 1
ATOM 1488 C CA . ALA A 1 192 ? -37.572 -2.113 26.406 1.00 36.47 192 ALA A CA 1
ATOM 1489 C C . ALA A 1 192 ? -38.077 -3.431 25.798 1.00 36.47 192 ALA A C 1
ATOM 1491 O O . ALA A 1 192 ? -39.234 -3.809 25.998 1.00 36.47 192 ALA A O 1
ATOM 1492 N N . ARG A 1 193 ? -37.214 -4.101 25.035 1.00 34.41 193 ARG A N 1
ATOM 1493 C CA . ARG A 1 193 ? -37.332 -5.517 24.695 1.00 34.41 193 ARG A CA 1
ATOM 1494 C C . ARG A 1 193 ? -36.152 -6.255 25.293 1.00 34.41 193 ARG A C 1
ATOM 1496 O O . ARG A 1 193 ? -35.036 -5.696 25.230 1.00 34.41 193 ARG A O 1
#

Nearest PDB structures (foldseek):
  8haw-assembly1_B  TM=7.909E-01  e=1.936E-07  Arabidopsis thaliana
  8hav-assembly1_B  TM=7.460E-01  e=2.361E-07  Arabidopsis thaliana

Radius of gyration: 22.88 Å; Cα contacts (8 Å, |Δi|>4): 174; chains: 1; bounding box: 59×38×52 Å

InterPro domains:
  IPR007312 Phosphoesterase [PF04185] (27-109)
  IPR007312 Phosphoesterase [PTHR31956] (10-146)
  IPR017850 Alkaline-phosphatase-like, core domain superfamily [G3DSA:3.40.720.10] (3-150)

Secondary structure (DSSP, 8-state):
---HHHHHHHHHHHHHHHT-B-SSS-BTTT--EEEE-SS-TT---SSPPPB---S-TTSPP-GGG--S-B------EEEE-TTSPTT----S---THHHHHHHHHHTT--S-SSHHHHTPPPGGGG---SSPPPGGGSPP-PPPPPPP----HHHHHHHS-HHHHHHHHHHHHHHHHTTPPPPGGGGS-----